Protein AF-A0A2M8NU36-F1 (afdb_monomer_lite)

Foldseek 3Di:
DDDDDDDPVVVVPVVVVVVCVVVVVVVVVVVVVVVVVVVVVLQVVLLVQLVVQLVVLVVVLAFDCVQEDLCQQQNQDLDCLLLQDWDWAAQAPVDSLLTAIFTASDADPVPGTHHHNQRLLCSVQVNDHRDPVDPVSVSSSRVLSSVVRSFVSSVVSNVSFPADDQCPPRHNVSSVCLVCCLVAPPSVQLVPGRDDDDDDDDPDAHPDPPDDDSDPVDRDSDDGDNHPVSDDRGRPDHPPDDD

pLDDT: mean 78.53, std 16.72, range [28.72, 98.0]

Radius of gyration: 28.67 Å; chains: 1; bounding box: 75×39×109 Å

Sequence (243 aa):
MYKSPPDTTLRRRGQTLAEFALTLPLLLLLIFGVIEFGRIFQAWVTIENSAREAIRYTTTGQYDKDRYDVNALLPCTGDPAERGNRYRINFDFDNPSHAVDVWFKNYDPVNGPSITGDSIFSTWYDGIQCDPGSPEHLEWRQDILRLVSIYDVARRGAAGLALERSQQNGTTQAIFNMMTALWDEPMPRSNQRSYFSVMVCSSRGFLGRDSRPYMPDFPTRFATIFEDDDLSAGFSTPYEPPY

Secondary structure (DSSP, 8-state):
---PPPP-GGGHHHHHHHHHHHHHHHHHHHHHHHHHHHHHHHHHHHHHHHHHHHHHHHHTT---TTT--HHHHS-----HHHH-EEEEEES-SS-TTSEEEEEESEEETTTEEE--HHHHHHHHTTT----TT-HHHHHHHHHHHHHHHHHHHHHHHTTTS-PPPP---S-HHHHHHHHHGGGSSS-TTTTSTT---------PPPSSSS---SBTTB--S-----SGGGS-TT---------

Structure (mmCIF, N/CA/C/O backbone):
data_AF-A0A2M8NU36-F1
#
_entry.id   AF-A0A2M8NU36-F1
#
loop_
_atom_site.group_PDB
_atom_site.id
_atom_site.type_symbol
_atom_site.label_atom_id
_atom_site.label_alt_id
_atom_site.label_comp_id
_atom_site.label_asym_id
_atom_site.label_entity_id
_atom_site.label_seq_id
_atom_site.pdbx_PDB_ins_code
_atom_site.Cartn_x
_atom_site.Cartn_y
_atom_site.Cartn_z
_atom_site.occupancy
_atom_site.B_iso_or_equiv
_atom_site.auth_seq_id
_atom_site.auth_comp_id
_atom_site.auth_asym_id
_atom_site.auth_atom_id
_atom_site.pdbx_PDB_model_num
ATOM 1 N N . MET A 1 1 ? -50.659 4.202 83.612 1.00 49.12 1 MET A N 1
ATOM 2 C CA . MET A 1 1 ? -50.410 5.223 82.571 1.00 49.12 1 MET A CA 1
ATOM 3 C C . MET A 1 1 ? -49.548 4.569 81.493 1.00 49.12 1 MET A C 1
ATOM 5 O O . MET A 1 1 ? -48.366 4.366 81.724 1.00 49.12 1 MET A O 1
ATOM 9 N N . TYR A 1 2 ? -50.154 4.092 80.401 1.00 54.88 2 TYR A N 1
ATOM 10 C CA . TYR A 1 2 ? -49.462 3.340 79.341 1.00 54.88 2 TYR A CA 1
ATOM 11 C C . TYR A 1 2 ? -48.995 4.327 78.263 1.00 54.88 2 TYR A C 1
ATOM 13 O O . TYR A 1 2 ? -49.815 5.058 77.710 1.00 54.88 2 TYR A O 1
ATOM 21 N N . LYS A 1 3 ? -47.683 4.415 78.023 1.00 58.78 3 LYS A N 1
ATOM 22 C CA . LYS A 1 3 ? -47.082 5.341 77.054 1.00 58.78 3 LYS A CA 1
ATOM 23 C C . LYS A 1 3 ? -46.929 4.595 75.725 1.00 58.78 3 LYS A C 1
ATOM 25 O O . LYS A 1 3 ? -46.119 3.677 75.644 1.00 58.78 3 LYS A O 1
ATOM 30 N N . SER A 1 4 ? -47.728 4.947 74.718 1.00 62.62 4 SER A N 1
ATOM 31 C CA . SER A 1 4 ? -47.624 4.353 73.378 1.00 62.62 4 SER A CA 1
ATOM 32 C C . SER A 1 4 ? -46.244 4.633 72.760 1.00 62.62 4 SER A C 1
ATOM 34 O O . SER A 1 4 ? -45.734 5.748 72.921 1.00 62.62 4 SER A O 1
ATOM 36 N N . PRO A 1 5 ? -45.619 3.656 72.076 1.00 67.56 5 PRO A N 1
ATOM 37 C CA . PRO A 1 5 ? -44.314 3.851 71.457 1.00 67.56 5 PRO A CA 1
ATOM 38 C C . PRO A 1 5 ? -44.413 4.792 70.242 1.00 67.56 5 PRO A C 1
ATOM 40 O O . PRO A 1 5 ? -45.444 4.811 69.565 1.00 67.56 5 PRO A O 1
ATOM 43 N N . PRO A 1 6 ? -43.363 5.586 69.961 1.00 62.78 6 PRO A N 1
ATOM 44 C CA . PRO A 1 6 ? -43.356 6.520 68.844 1.00 62.78 6 PRO A CA 1
ATOM 45 C C . PRO A 1 6 ? -43.324 5.775 67.506 1.00 62.78 6 PRO A C 1
ATOM 47 O O . PRO A 1 6 ? -42.529 4.857 67.301 1.00 62.78 6 PRO A O 1
ATOM 50 N N . ASP A 1 7 ? -44.195 6.199 66.596 1.00 63.66 7 ASP A N 1
ATOM 51 C CA . ASP A 1 7 ? -44.317 5.663 65.246 1.00 63.66 7 ASP A CA 1
ATOM 52 C C . ASP A 1 7 ? -43.091 6.069 64.398 1.00 63.66 7 ASP A C 1
ATOM 54 O O . ASP A 1 7 ? -42.804 7.250 64.199 1.00 63.66 7 ASP A O 1
ATOM 58 N N . THR A 1 8 ? -42.307 5.087 63.946 1.00 61.41 8 THR A N 1
ATOM 59 C CA . THR A 1 8 ? -40.981 5.274 63.309 1.00 61.41 8 THR A CA 1
ATOM 60 C C . THR A 1 8 ? -41.039 5.337 61.776 1.00 61.41 8 THR A C 1
ATOM 62 O O . THR A 1 8 ? -40.031 5.171 61.083 1.00 61.41 8 THR A O 1
ATOM 65 N N . THR 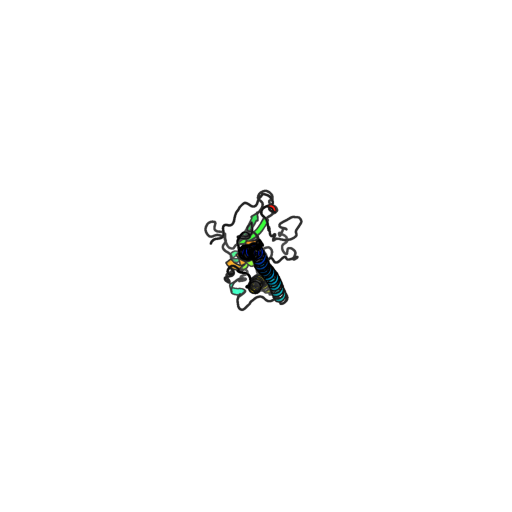A 1 9 ? -42.210 5.624 61.212 1.00 59.56 9 THR A N 1
ATOM 66 C CA . THR A 1 9 ? -42.494 5.556 59.768 1.00 59.56 9 THR A CA 1
ATOM 67 C C . THR A 1 9 ? -41.753 6.594 58.910 1.00 59.56 9 THR A C 1
ATOM 69 O O . THR A 1 9 ? -41.587 6.383 57.708 1.00 59.56 9 THR A O 1
ATOM 72 N N . LEU A 1 10 ? -41.208 7.664 59.503 1.00 58.00 10 LEU A N 1
ATOM 73 C CA . LEU A 1 10 ? -40.467 8.715 58.784 1.00 58.00 10 LEU A CA 1
ATOM 74 C C . LEU A 1 10 ? -39.082 8.279 58.262 1.00 58.00 10 LEU A C 1
ATOM 76 O O . LEU A 1 10 ? -38.604 8.837 57.277 1.00 58.00 10 LEU A O 1
ATOM 80 N N . ARG A 1 11 ? -38.438 7.260 58.853 1.00 60.00 11 ARG A N 1
ATOM 81 C CA . ARG A 1 11 ? -37.087 6.818 58.437 1.00 60.00 11 ARG A CA 1
ATOM 82 C C . ARG A 1 11 ? -37.059 6.020 57.129 1.00 60.00 11 ARG A C 1
ATOM 84 O O . ARG A 1 11 ? -36.041 6.011 56.445 1.00 60.00 11 ARG A O 1
ATOM 91 N N . ARG A 1 12 ? -38.170 5.383 56.745 1.00 62.72 12 ARG A N 1
ATOM 92 C CA . ARG A 1 12 ? -38.221 4.477 55.582 1.00 62.72 12 ARG A CA 1
ATOM 93 C C . ARG A 1 12 ? -38.119 5.186 54.226 1.00 62.72 12 ARG A C 1
ATOM 95 O O . ARG A 1 12 ? -37.619 4.591 53.282 1.00 62.72 12 ARG A O 1
ATOM 102 N N . ARG A 1 13 ? -38.564 6.444 54.111 1.00 63.38 13 ARG A N 1
ATOM 103 C CA . ARG A 1 13 ? -38.615 7.156 52.815 1.00 63.38 13 ARG A CA 1
ATOM 104 C C . ARG A 1 13 ? -37.247 7.635 52.308 1.00 63.38 13 ARG A C 1
ATOM 106 O O . ARG A 1 13 ? -37.053 7.700 51.102 1.00 63.38 13 ARG A O 1
ATOM 113 N N . GLY A 1 14 ? -36.301 7.943 53.200 1.00 73.81 14 GLY A N 1
ATOM 114 C CA . GLY A 1 14 ? -34.946 8.371 52.811 1.00 73.81 14 GLY A CA 1
ATOM 115 C C . GLY A 1 14 ? -34.021 7.215 52.415 1.00 73.81 14 GLY A C 1
ATOM 116 O O . GLY A 1 14 ? -33.113 7.397 51.610 1.00 73.81 14 GLY A O 1
ATOM 117 N N . GLN A 1 15 ? -34.282 6.016 52.941 1.00 84.00 15 GLN A N 1
ATOM 118 C CA . GLN A 1 15 ? -33.463 4.829 52.697 1.00 84.00 15 GLN A CA 1
ATOM 119 C C . GLN A 1 15 ? -33.533 4.370 51.232 1.00 84.00 15 GLN A C 1
ATOM 121 O O . GLN A 1 15 ? -32.497 4.141 50.618 1.00 84.00 15 GLN A O 1
ATOM 126 N N . THR A 1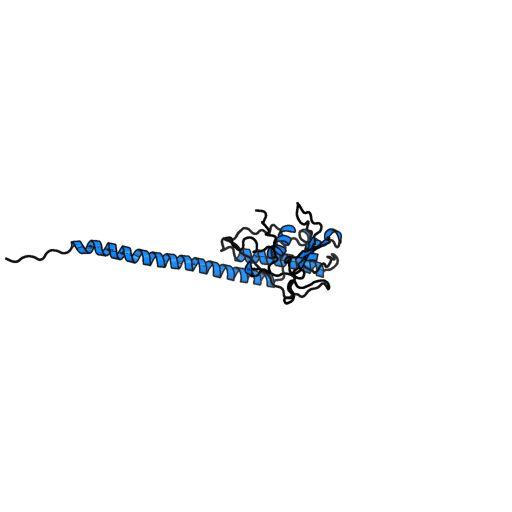 16 ? -34.731 4.322 50.639 1.00 86.50 16 THR A N 1
ATOM 127 C CA . THR A 1 16 ? -34.911 3.915 49.233 1.00 86.50 16 THR A CA 1
ATOM 128 C C . THR A 1 16 ? -34.198 4.854 48.257 1.00 86.50 16 THR A C 1
ATOM 130 O O . THR A 1 16 ? -33.629 4.403 47.267 1.00 86.50 16 THR A O 1
ATOM 133 N N . LEU A 1 17 ? -34.181 6.161 48.545 1.00 88.94 17 LEU A N 1
ATOM 134 C CA . LEU A 1 17 ? -33.471 7.143 47.723 1.00 88.94 17 LEU A CA 1
ATOM 135 C C . LEU A 1 17 ? -31.947 6.932 47.786 1.00 88.94 17 LEU A C 1
ATOM 137 O O . LEU A 1 17 ? -31.273 7.028 46.764 1.00 88.94 17 LEU A O 1
ATOM 141 N N . ALA A 1 18 ? -31.414 6.607 48.968 1.00 88.56 18 ALA A N 1
ATOM 142 C CA . ALA A 1 18 ? -29.992 6.320 49.154 1.00 88.56 18 ALA A CA 1
ATOM 143 C C . ALA A 1 18 ? -29.566 5.001 48.481 1.00 88.56 18 ALA A C 1
ATOM 145 O O . ALA A 1 18 ? -28.522 4.951 47.835 1.00 88.56 18 ALA A O 1
ATOM 146 N N . GLU A 1 19 ? -30.387 3.951 48.574 1.00 90.88 19 GLU A N 1
ATOM 147 C CA . GLU A 1 19 ? -30.146 2.670 47.893 1.00 90.88 19 GLU A CA 1
ATOM 148 C C . GLU A 1 19 ? -30.172 2.825 46.362 1.00 90.88 19 GLU A C 1
ATOM 150 O O . GLU A 1 19 ? -29.315 2.283 45.658 1.00 90.88 19 GLU A O 1
ATOM 155 N N . PHE A 1 20 ? -31.096 3.631 45.830 1.00 92.25 20 PHE A N 1
ATOM 156 C CA . PHE A 1 20 ? -31.128 3.958 44.404 1.00 92.25 20 PHE A CA 1
ATOM 157 C C . PHE A 1 20 ? -29.899 4.771 43.970 1.00 92.25 20 PHE A C 1
ATOM 159 O O . PHE A 1 20 ? -29.272 4.458 42.960 1.00 92.25 20 PHE A O 1
ATOM 166 N N . ALA A 1 21 ? -29.505 5.774 44.758 1.00 93.81 21 ALA A N 1
ATOM 167 C CA . ALA A 1 21 ? -28.339 6.603 44.462 1.00 93.81 21 ALA A CA 1
ATOM 168 C C . ALA A 1 21 ? -27.022 5.803 44.427 1.00 93.81 21 ALA A C 1
ATOM 170 O O . ALA A 1 21 ? -26.116 6.174 43.687 1.00 93.81 21 ALA A O 1
ATOM 171 N N . LEU A 1 22 ? -26.919 4.703 45.185 1.00 93.88 22 LEU A N 1
ATOM 172 C CA . LEU A 1 22 ? -25.746 3.819 45.186 1.00 93.88 22 LEU A CA 1
ATOM 173 C C . LEU A 1 22 ? -25.767 2.769 44.066 1.00 93.88 22 LEU A C 1
ATOM 175 O O . LEU A 1 22 ? -24.714 2.405 43.547 1.00 93.88 22 LEU A O 1
ATOM 179 N N . THR A 1 23 ? -26.944 2.285 43.668 1.00 96.38 23 THR A N 1
ATOM 180 C CA . THR A 1 23 ? -27.076 1.268 42.607 1.00 96.38 23 THR A CA 1
ATOM 181 C C . THR A 1 23 ? -27.007 1.864 41.202 1.00 96.38 23 THR A C 1
ATOM 183 O O . THR A 1 23 ? -26.453 1.236 40.300 1.00 96.38 23 THR A O 1
ATOM 186 N N . LEU A 1 24 ? -27.498 3.092 41.015 1.00 96.31 24 LEU A N 1
ATOM 187 C CA . LEU A 1 24 ? -27.452 3.813 39.743 1.00 96.31 24 LEU A CA 1
ATOM 188 C C . LEU A 1 24 ? -26.037 3.925 39.130 1.00 96.31 24 LEU A C 1
ATOM 190 O O . LEU A 1 24 ? -25.890 3.560 37.964 1.00 96.31 24 LEU A O 1
ATOM 194 N N . PRO A 1 25 ? -24.983 4.378 39.840 1.00 94.81 25 PRO A N 1
ATOM 195 C CA . PRO A 1 25 ? -23.643 4.474 39.261 1.00 94.81 25 PRO A CA 1
ATOM 196 C C . PRO A 1 25 ? -23.064 3.106 38.882 1.00 94.81 25 PRO A C 1
ATOM 198 O O . PRO A 1 25 ? -22.389 3.004 37.861 1.00 94.81 25 PRO A O 1
ATOM 201 N N . LEU A 1 26 ? -23.366 2.047 39.645 1.00 96.69 26 LEU A N 1
ATOM 202 C CA . LEU A 1 26 ? -22.947 0.682 39.311 1.00 96.69 26 LEU A CA 1
ATOM 203 C C . LEU A 1 26 ? -23.637 0.181 38.035 1.00 96.69 26 LEU A C 1
ATOM 205 O O . LEU A 1 26 ? -22.988 -0.402 37.168 1.00 96.69 26 LEU A O 1
ATOM 209 N N . LEU A 1 27 ? -24.938 0.450 37.899 1.00 97.56 27 LEU A N 1
ATOM 210 C CA . LEU A 1 27 ? -25.703 0.120 36.699 1.00 97.56 27 LEU A CA 1
ATOM 211 C C . LEU A 1 27 ? -25.165 0.872 35.475 1.00 97.56 27 LEU A C 1
ATOM 213 O O . LEU A 1 27 ? -24.956 0.264 34.428 1.00 97.56 27 LEU A O 1
ATOM 217 N N . LEU A 1 28 ? -24.906 2.176 35.608 1.00 97.56 28 LEU A N 1
ATOM 218 C CA . LEU A 1 28 ? -24.343 2.994 34.533 1.00 97.56 28 LEU A CA 1
ATOM 219 C C . LEU A 1 28 ? -22.951 2.509 34.125 1.00 97.56 28 LEU A C 1
ATOM 221 O O . LEU A 1 28 ? -22.682 2.401 32.933 1.00 97.56 28 LEU A O 1
ATOM 225 N N . LEU A 1 29 ? -22.091 2.161 35.087 1.00 97.56 29 LEU A N 1
ATOM 226 C CA . LEU A 1 29 ? -20.769 1.598 34.812 1.00 97.56 29 LEU A CA 1
ATOM 227 C C . LEU A 1 29 ? -20.876 0.296 34.015 1.00 97.56 29 LEU A C 1
ATOM 229 O O . LEU A 1 29 ? -20.157 0.125 33.035 1.00 97.56 29 LEU A O 1
ATOM 233 N N . LEU A 1 30 ? -21.800 -0.595 34.385 1.00 97.69 30 LEU A N 1
ATOM 234 C CA . LEU A 1 30 ? -22.016 -1.852 33.670 1.00 97.69 30 LEU A CA 1
ATOM 235 C C . LEU A 1 30 ? -22.520 -1.601 32.242 1.00 97.69 30 LEU A C 1
ATOM 237 O O . LEU A 1 30 ? -21.990 -2.180 31.298 1.00 97.69 30 LEU A O 1
ATOM 241 N N . ILE A 1 31 ? -23.484 -0.693 32.064 1.00 98.00 31 ILE A N 1
ATOM 242 C CA . ILE A 1 31 ? -24.008 -0.325 30.740 1.00 98.00 31 ILE A CA 1
ATOM 243 C C . ILE A 1 31 ? -22.904 0.280 29.863 1.00 98.00 31 ILE A C 1
ATOM 245 O O . ILE A 1 31 ? -22.711 -0.177 28.738 1.00 98.00 31 ILE A O 1
ATOM 249 N N . PHE A 1 32 ? -22.150 1.264 30.363 1.00 98.00 32 PHE A N 1
ATOM 250 C CA . PHE A 1 32 ? -21.037 1.855 29.614 1.00 98.00 32 PHE A CA 1
ATOM 251 C C . PHE A 1 32 ? -19.943 0.830 29.311 1.00 98.00 32 PHE A C 1
ATOM 253 O O . PHE A 1 32 ? -19.419 0.821 28.201 1.00 98.00 32 PHE A O 1
ATOM 260 N N . GLY A 1 33 ? -19.655 -0.078 30.246 1.00 97.94 33 GLY A N 1
ATOM 261 C CA . GLY A 1 33 ? -18.723 -1.182 30.032 1.00 97.94 33 GLY A CA 1
ATOM 262 C C . GLY A 1 33 ? -19.154 -2.094 28.883 1.00 97.94 33 GLY A C 1
ATOM 263 O O . GLY A 1 33 ? -18.345 -2.407 28.014 1.00 97.94 33 GLY A O 1
ATOM 264 N N . VAL A 1 34 ? -20.435 -2.469 28.824 1.00 98.00 34 VAL A N 1
ATOM 265 C CA . VAL A 1 34 ? -20.985 -3.275 27.721 1.00 98.00 34 VAL A CA 1
ATOM 266 C C . VAL A 1 34 ? -20.939 -2.513 26.392 1.00 98.00 34 VAL A C 1
ATOM 268 O O . VAL A 1 34 ? -20.595 -3.104 25.369 1.00 98.00 34 VAL A O 1
ATOM 271 N N . ILE A 1 35 ? -21.243 -1.211 26.392 1.00 97.44 35 ILE A N 1
ATOM 272 C CA . ILE A 1 35 ? -21.194 -0.372 25.183 1.00 97.44 35 ILE A CA 1
ATOM 273 C C . ILE A 1 35 ? -19.765 -0.284 24.637 1.00 97.44 35 ILE A C 1
ATOM 275 O O . ILE A 1 35 ? -19.547 -0.550 23.455 1.00 97.44 35 ILE A O 1
ATOM 279 N N . GLU A 1 36 ? -18.785 0.052 25.477 1.00 96.88 36 GLU A N 1
ATOM 280 C CA . GLU A 1 36 ? -17.388 0.177 25.049 1.00 96.88 36 GLU A CA 1
ATOM 281 C C . GLU A 1 36 ? -16.798 -1.176 24.633 1.00 96.88 36 GLU A C 1
ATOM 283 O O . GLU A 1 36 ? -16.132 -1.263 23.600 1.00 96.88 36 GLU A O 1
ATOM 288 N N . PHE A 1 37 ? -17.131 -2.259 25.343 1.00 97.12 37 PHE A N 1
ATOM 289 C CA . PHE A 1 37 ? -16.755 -3.609 24.921 1.00 97.12 37 PHE A CA 1
ATOM 290 C C . PHE A 1 37 ? -17.336 -3.960 23.545 1.00 97.12 37 PHE A C 1
ATOM 292 O O . PHE A 1 37 ? -16.622 -4.474 22.685 1.00 97.12 37 PHE A O 1
ATOM 299 N N . GLY A 1 38 ? -18.607 -3.628 23.300 1.00 95.38 38 GLY A N 1
ATOM 300 C CA . GLY A 1 38 ? -19.248 -3.829 22.002 1.00 95.38 38 GLY A CA 1
ATOM 301 C C . GLY A 1 38 ? -18.547 -3.075 20.869 1.00 95.38 38 GLY A C 1
ATOM 302 O O . GLY A 1 38 ? -18.378 -3.627 19.783 1.00 95.38 38 GLY A O 1
ATOM 303 N N . ARG A 1 39 ? -18.077 -1.847 21.122 1.00 91.31 39 ARG A N 1
ATOM 304 C CA . ARG A 1 39 ? -17.323 -1.046 20.141 1.00 91.31 39 ARG A CA 1
ATOM 305 C C . ARG A 1 39 ? -15.951 -1.646 19.833 1.00 91.31 39 ARG A C 1
ATOM 307 O O . ARG A 1 39 ? -15.591 -1.752 18.664 1.00 91.31 39 ARG A O 1
ATOM 314 N N . ILE A 1 40 ? -15.211 -2.082 20.854 1.00 92.69 40 ILE A N 1
ATOM 315 C CA . ILE A 1 40 ? -13.911 -2.749 20.672 1.00 92.69 40 ILE A CA 1
ATOM 316 C C . ILE A 1 40 ? -14.091 -4.058 19.893 1.00 92.69 40 ILE A C 1
ATOM 318 O O . ILE A 1 40 ? -13.367 -4.319 18.933 1.00 92.69 40 ILE A O 1
ATOM 322 N N . PHE A 1 41 ? -15.093 -4.858 20.264 1.00 94.81 41 PHE A N 1
ATOM 323 C CA . PHE A 1 41 ? -15.399 -6.114 19.588 1.00 94.81 41 PHE A CA 1
ATOM 324 C C . PHE A 1 41 ? -15.805 -5.898 18.124 1.00 94.81 41 PHE A C 1
ATOM 326 O O . PHE A 1 41 ? -15.349 -6.621 17.238 1.00 94.81 41 PHE A O 1
ATOM 333 N N . GLN A 1 42 ? -16.606 -4.867 17.842 1.00 93.38 42 GLN A N 1
ATOM 334 C CA . GLN A 1 42 ? -16.962 -4.498 16.474 1.00 93.38 42 GLN A CA 1
ATOM 335 C C . GLN A 1 42 ? -15.730 -4.114 15.646 1.00 93.38 42 GLN A C 1
ATOM 337 O O . GLN A 1 42 ? -15.619 -4.557 14.500 1.00 93.38 42 GLN A O 1
ATOM 342 N N . ALA A 1 43 ? -14.799 -3.339 16.208 1.00 90.44 43 ALA A N 1
ATOM 343 C CA . ALA A 1 43 ? -13.564 -2.981 15.519 1.00 90.44 43 ALA A CA 1
ATOM 344 C C . ALA A 1 43 ? -12.719 -4.224 15.200 1.00 90.44 43 ALA A C 1
ATOM 346 O O . ALA A 1 43 ? -12.283 -4.390 14.061 1.00 90.44 43 ALA A O 1
ATOM 347 N N . TRP A 1 44 ? -12.574 -5.137 16.166 1.00 92.12 44 TRP A N 1
ATOM 348 C CA . TRP A 1 44 ? -11.853 -6.399 15.990 1.00 92.12 44 TRP A CA 1
ATOM 349 C C . TRP A 1 44 ? -12.424 -7.246 14.846 1.00 92.12 44 TRP A C 1
ATOM 351 O O . TRP A 1 44 ? -11.708 -7.601 13.911 1.00 92.12 44 TRP A O 1
ATOM 361 N N . VAL A 1 45 ? -13.733 -7.516 14.877 1.00 93.94 45 VAL A N 1
ATOM 362 C CA . VAL A 1 45 ? -14.409 -8.314 13.840 1.00 93.94 45 VAL A CA 1
ATOM 363 C C . VAL A 1 45 ? -14.309 -7.641 12.470 1.00 93.94 45 VAL A C 1
ATOM 365 O O . VAL A 1 45 ? -14.163 -8.314 11.452 1.00 93.94 45 VAL A O 1
ATOM 368 N N . THR A 1 46 ? -14.357 -6.309 12.426 1.00 92.19 46 THR A N 1
ATOM 369 C CA . THR A 1 46 ? -14.236 -5.558 11.172 1.00 92.19 46 THR A CA 1
ATOM 370 C C . THR A 1 46 ? -12.834 -5.680 10.569 1.00 92.19 46 THR A C 1
ATOM 372 O O . THR A 1 46 ? -12.714 -5.907 9.366 1.00 92.19 46 THR A O 1
ATOM 375 N N . ILE A 1 47 ? -11.777 -5.597 11.385 1.00 91.31 47 ILE A N 1
ATOM 376 C CA . ILE A 1 47 ? -10.391 -5.809 10.934 1.00 91.31 47 ILE A CA 1
ATOM 377 C C . ILE A 1 47 ? -10.205 -7.247 10.431 1.00 91.31 47 ILE A C 1
ATOM 379 O O . ILE A 1 47 ? -9.626 -7.462 9.367 1.00 91.31 47 ILE A O 1
ATOM 383 N N . GLU A 1 48 ? -10.742 -8.235 11.148 1.00 93.19 48 GLU A N 1
ATOM 384 C CA . GLU A 1 48 ? -10.6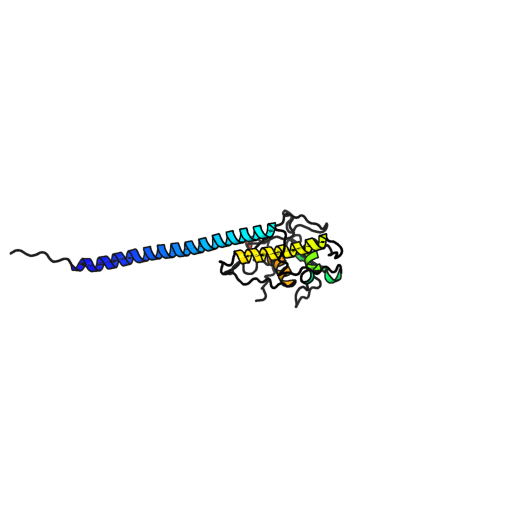45 -9.639 10.747 1.00 93.19 48 GLU A CA 1
ATOM 385 C C . GLU A 1 48 ? -11.358 -9.906 9.410 1.00 93.19 48 GLU A C 1
ATOM 387 O O . GLU A 1 48 ? -10.809 -10.559 8.519 1.00 93.19 48 GLU A O 1
ATOM 392 N N . ASN A 1 49 ? -12.559 -9.353 9.233 1.00 92.75 49 ASN A N 1
ATOM 393 C CA . ASN A 1 49 ? -13.301 -9.450 7.978 1.00 92.75 49 ASN A CA 1
ATOM 394 C C . ASN A 1 49 ? -12.574 -8.747 6.824 1.00 92.75 49 ASN A C 1
ATOM 396 O O . ASN A 1 49 ? -12.505 -9.298 5.726 1.00 92.75 49 ASN A O 1
ATOM 400 N N . SER A 1 50 ? -11.994 -7.570 7.076 1.00 92.69 50 SER A N 1
ATOM 401 C CA . SER A 1 50 ? -11.166 -6.839 6.111 1.00 92.69 50 SER A CA 1
ATOM 402 C C . SER A 1 50 ? -9.989 -7.679 5.613 1.00 92.69 50 SER A C 1
ATOM 404 O O . SER A 1 50 ? -9.818 -7.841 4.403 1.00 92.69 50 SER A O 1
ATOM 406 N N . ALA A 1 51 ? -9.231 -8.289 6.530 1.00 92.81 51 ALA A N 1
ATOM 407 C CA . ALA A 1 51 ? -8.105 -9.148 6.182 1.00 92.81 51 ALA A CA 1
ATOM 408 C C . ALA A 1 51 ? -8.544 -10.384 5.377 1.00 92.81 51 ALA A C 1
ATOM 410 O O . ALA A 1 51 ? -7.922 -10.722 4.369 1.00 92.81 51 ALA A O 1
ATOM 411 N N . ARG A 1 52 ? -9.641 -11.043 5.778 1.00 93.81 52 ARG A N 1
ATOM 412 C CA . ARG A 1 52 ? -10.189 -12.208 5.058 1.00 93.81 52 ARG A CA 1
ATOM 413 C C . ARG A 1 52 ? -10.608 -11.852 3.633 1.00 93.81 52 ARG A C 1
ATOM 415 O O . ARG A 1 52 ? -10.302 -12.604 2.709 1.00 93.81 52 ARG A O 1
ATOM 422 N N . GLU A 1 53 ? -11.277 -10.718 3.453 1.00 94.06 53 GLU A N 1
ATOM 423 C CA . GLU A 1 53 ? -11.730 -10.265 2.138 1.00 94.06 53 GLU A CA 1
ATOM 424 C C . GLU A 1 53 ? -10.548 -9.893 1.233 1.00 94.06 53 GLU A C 1
ATOM 426 O O . GLU A 1 53 ? -10.499 -10.318 0.077 1.00 94.06 53 GLU A O 1
ATOM 431 N N . ALA A 1 54 ? -9.549 -9.195 1.781 1.00 92.44 54 ALA A N 1
ATOM 432 C CA . ALA A 1 54 ? -8.312 -8.875 1.078 1.00 92.44 54 ALA A CA 1
ATOM 433 C C . ALA A 1 54 ? -7.581 -10.141 0.611 1.00 92.44 54 ALA A C 1
ATOM 435 O O . ALA A 1 54 ? -7.243 -10.256 -0.563 1.00 92.44 54 ALA A O 1
ATOM 436 N N . ILE A 1 55 ? -7.395 -11.130 1.495 1.00 93.31 55 ILE A N 1
ATOM 437 C CA . ILE A 1 55 ? -6.736 -12.401 1.154 1.00 93.31 55 ILE A CA 1
ATOM 438 C C . ILE A 1 55 ? -7.527 -13.155 0.085 1.00 93.31 55 ILE A C 1
ATOM 440 O O . ILE A 1 55 ? -6.939 -13.614 -0.896 1.00 93.31 55 ILE A O 1
ATOM 444 N N . ARG A 1 56 ? -8.856 -13.258 0.231 1.00 94.00 56 ARG A N 1
ATOM 445 C CA . ARG A 1 56 ? -9.715 -13.910 -0.766 1.00 94.00 56 ARG A CA 1
ATOM 446 C C . ARG A 1 56 ? -9.514 -13.282 -2.140 1.00 94.00 56 ARG A C 1
ATOM 448 O O . ARG A 1 56 ? -9.327 -14.002 -3.117 1.00 94.00 56 ARG A O 1
ATOM 455 N N . TYR A 1 57 ? -9.490 -11.956 -2.203 1.00 94.56 57 TYR A N 1
ATOM 456 C CA . TYR A 1 57 ? -9.239 -11.245 -3.444 1.00 94.56 57 TYR A CA 1
ATOM 457 C C . TYR A 1 57 ? -7.827 -11.503 -3.990 1.00 94.56 57 TYR A C 1
ATOM 459 O O . TYR A 1 57 ? -7.689 -11.865 -5.158 1.00 94.56 57 TYR A O 1
ATOM 467 N N . THR A 1 58 ? -6.789 -11.430 -3.151 1.00 92.38 58 THR A N 1
ATOM 468 C CA . THR A 1 58 ? -5.394 -11.708 -3.538 1.00 92.38 58 THR A CA 1
ATOM 469 C C . THR A 1 58 ? -5.233 -13.076 -4.203 1.00 92.38 58 THR A C 1
ATOM 471 O O . THR A 1 58 ? -4.528 -13.185 -5.205 1.00 92.38 58 THR A O 1
ATOM 474 N N . THR A 1 59 ? -5.915 -14.117 -3.702 1.00 93.25 59 THR A N 1
ATOM 475 C CA . THR A 1 59 ? -5.813 -15.481 -4.264 1.00 93.25 59 THR A CA 1
ATOM 476 C C . THR A 1 59 ? -6.303 -15.602 -5.705 1.00 93.25 59 THR A C 1
ATOM 478 O O . THR A 1 59 ? -5.918 -16.538 -6.400 1.00 93.25 59 THR A O 1
ATOM 481 N N . THR A 1 60 ? -7.119 -14.658 -6.181 1.00 94.25 60 THR A N 1
ATOM 482 C CA . THR A 1 60 ? -7.599 -14.662 -7.570 1.00 94.25 60 THR A CA 1
ATOM 483 C C . THR A 1 60 ? -6.506 -14.312 -8.576 1.00 94.25 60 THR A C 1
ATOM 485 O O . THR A 1 60 ? -6.655 -14.605 -9.761 1.00 94.25 60 THR A O 1
ATOM 488 N N . GLY A 1 61 ? -5.434 -13.645 -8.134 1.00 91.00 61 GLY A N 1
ATOM 489 C CA . GLY A 1 61 ? -4.415 -13.109 -9.031 1.00 91.00 61 GLY A CA 1
ATOM 490 C C . GLY A 1 61 ? -4.940 -12.016 -9.975 1.00 91.00 61 GLY A C 1
ATOM 491 O O . GLY A 1 61 ? -4.257 -11.649 -10.927 1.00 91.00 61 GLY A O 1
ATOM 492 N N . GLN A 1 62 ? -6.130 -11.463 -9.748 1.00 92.81 62 GLN A N 1
ATOM 493 C CA . GLN A 1 62 ? -6.713 -10.435 -10.614 1.00 92.81 62 GLN A CA 1
ATOM 494 C C . GLN A 1 62 ? -6.579 -9.050 -9.973 1.00 92.81 62 GLN A C 1
ATOM 496 O O . GLN A 1 62 ? -6.516 -8.911 -8.752 1.00 92.81 62 GLN A O 1
ATOM 501 N N . TYR A 1 63 ? -6.540 -8.014 -10.804 1.00 94.12 63 TYR A N 1
ATOM 502 C CA . TYR A 1 63 ? -6.702 -6.624 -10.383 1.00 94.12 63 TYR A CA 1
ATOM 503 C C . TYR A 1 63 ? -8.062 -6.102 -10.873 1.00 94.12 63 TYR A C 1
ATOM 505 O O . TYR A 1 63 ? -8.671 -6.700 -11.763 1.00 94.12 63 TYR A O 1
ATOM 513 N N . ASP A 1 64 ? -8.556 -5.017 -10.276 1.00 93.00 64 ASP A N 1
ATOM 514 C CA . ASP A 1 64 ? -9.866 -4.444 -10.597 1.00 93.00 64 ASP A CA 1
ATOM 515 C C . ASP A 1 64 ? -9.775 -3.710 -11.946 1.00 93.00 64 ASP A C 1
ATOM 517 O O . ASP A 1 64 ? -9.378 -2.547 -12.011 1.00 93.00 64 ASP A O 1
ATOM 521 N N . LYS A 1 65 ? -10.081 -4.427 -13.034 1.00 92.69 65 LYS A N 1
ATOM 522 C CA . LYS A 1 65 ? -10.004 -3.930 -14.421 1.00 92.69 65 LYS A CA 1
ATOM 523 C C . LYS A 1 65 ? -11.055 -2.871 -14.738 1.00 92.69 65 LYS A C 1
ATOM 525 O O . LYS A 1 65 ? -10.849 -2.080 -15.653 1.00 92.69 65 LYS A O 1
ATOM 530 N N . ASP A 1 66 ? -12.160 -2.860 -13.996 1.00 91.88 66 ASP A N 1
ATOM 531 C CA . ASP A 1 66 ? -13.225 -1.874 -14.174 1.00 91.88 66 ASP A CA 1
ATOM 532 C C . ASP A 1 66 ? -12.809 -0.520 -13.585 1.00 91.88 66 ASP A C 1
ATOM 534 O O . ASP A 1 66 ? -13.213 0.536 -14.072 1.00 91.88 66 ASP A O 1
ATOM 538 N N . ARG A 1 67 ? -11.980 -0.547 -12.533 1.00 88.50 67 ARG A N 1
ATOM 539 C CA . ARG A 1 67 ? -11.480 0.648 -11.846 1.00 88.50 67 ARG A CA 1
ATOM 540 C C . ARG A 1 67 ? -10.123 1.127 -12.351 1.00 88.50 67 ARG A C 1
ATOM 542 O O . ARG A 1 67 ? -9.877 2.333 -12.353 1.00 88.50 67 ARG A O 1
ATOM 549 N N . TYR A 1 68 ? -9.242 0.211 -12.736 1.00 91.81 68 TYR A N 1
ATOM 550 C CA . TYR A 1 68 ? -7.866 0.514 -13.109 1.00 91.81 68 TYR A CA 1
ATOM 551 C C . TYR A 1 68 ? -7.567 0.023 -14.523 1.00 91.81 68 TYR A C 1
ATOM 553 O O . TYR A 1 68 ? -7.602 -1.172 -14.797 1.00 91.81 68 TYR A O 1
ATOM 561 N N . ASP A 1 69 ? -7.200 0.940 -15.415 1.00 93.31 69 ASP A N 1
ATOM 562 C CA . ASP A 1 69 ? -6.675 0.591 -16.734 1.00 93.31 69 ASP A CA 1
ATOM 563 C C . ASP A 1 69 ? -5.142 0.559 -16.679 1.00 93.31 69 ASP A C 1
ATOM 565 O O . ASP A 1 69 ? -4.483 1.576 -16.448 1.00 93.31 69 ASP A O 1
ATOM 569 N N . VAL A 1 70 ? -4.567 -0.624 -16.910 1.00 94.00 70 VAL A N 1
ATOM 570 C CA . VAL A 1 70 ? -3.115 -0.833 -16.889 1.00 94.00 70 VAL A CA 1
ATOM 571 C C . VAL A 1 70 ? -2.383 0.021 -17.913 1.00 94.00 70 VAL A C 1
ATOM 573 O O . VAL A 1 70 ? -1.311 0.525 -17.605 1.00 94.00 70 VAL A O 1
ATOM 576 N N . ASN A 1 71 ? -2.946 0.244 -19.098 1.00 93.25 71 ASN A N 1
ATOM 577 C CA . ASN A 1 71 ? -2.271 1.010 -20.143 1.00 93.25 71 ASN A CA 1
ATOM 578 C C . ASN A 1 71 ? -2.401 2.517 -19.923 1.00 93.25 71 ASN A C 1
ATOM 580 O O . ASN A 1 71 ? -1.515 3.263 -20.334 1.00 93.25 71 ASN A O 1
ATOM 584 N N . ALA A 1 72 ? -3.468 2.959 -19.254 1.00 92.12 72 ALA A N 1
ATOM 585 C CA . ALA A 1 72 ? -3.634 4.359 -18.883 1.00 92.12 72 ALA A CA 1
ATOM 586 C C . ALA A 1 72 ? -2.766 4.745 -17.675 1.00 92.12 72 ALA A C 1
ATOM 588 O O . ALA A 1 72 ? -2.170 5.818 -17.660 1.00 92.12 72 ALA A O 1
ATOM 589 N N . LEU A 1 73 ? -2.695 3.879 -16.658 1.00 92.06 73 LEU A N 1
ATOM 590 C CA . LEU A 1 73 ? -2.041 4.192 -15.382 1.00 92.06 73 LEU A CA 1
ATOM 591 C C . LEU A 1 73 ? -0.571 3.803 -15.346 1.00 92.06 73 LEU A C 1
ATOM 593 O O . LEU A 1 73 ? 0.245 4.524 -14.769 1.00 92.06 73 LEU A O 1
ATOM 597 N N . LEU A 1 74 ? -0.243 2.671 -15.962 1.00 94.06 74 LEU A N 1
ATOM 598 C CA . LEU A 1 74 ? 1.104 2.134 -16.076 1.00 94.06 74 LEU A CA 1
ATOM 599 C C . LEU A 1 74 ? 1.404 1.859 -17.557 1.00 94.06 74 LEU A C 1
ATOM 601 O O . LEU A 1 74 ? 1.575 0.697 -17.945 1.00 94.06 74 LEU A O 1
ATOM 605 N N . PRO A 1 75 ? 1.439 2.896 -18.418 1.00 94.31 75 PRO A N 1
ATOM 606 C CA . PRO A 1 75 ? 1.917 2.712 -19.780 1.00 94.31 75 PRO A CA 1
ATOM 607 C C . PRO A 1 75 ? 3.317 2.092 -19.752 1.00 94.31 75 PRO A C 1
ATOM 609 O O . PRO A 1 75 ? 4.086 2.325 -18.823 1.00 94.31 75 PRO A O 1
ATOM 612 N N . CYS A 1 76 ? 3.596 1.262 -20.753 1.00 94.75 76 CYS A N 1
ATOM 613 C CA . CYS A 1 76 ? 4.901 0.664 -20.994 1.00 94.75 76 CYS A CA 1
ATOM 614 C C . CYS A 1 76 ? 5.352 1.141 -22.363 1.00 94.75 76 CYS A C 1
ATOM 616 O O . CYS A 1 76 ? 4.851 0.659 -23.379 1.00 94.75 76 CYS A O 1
ATOM 618 N N . THR A 1 77 ? 6.213 2.148 -22.391 1.00 94.50 77 THR A N 1
ATOM 619 C CA . THR A 1 77 ? 6.632 2.776 -23.648 1.00 94.50 77 THR A CA 1
ATOM 620 C C . THR 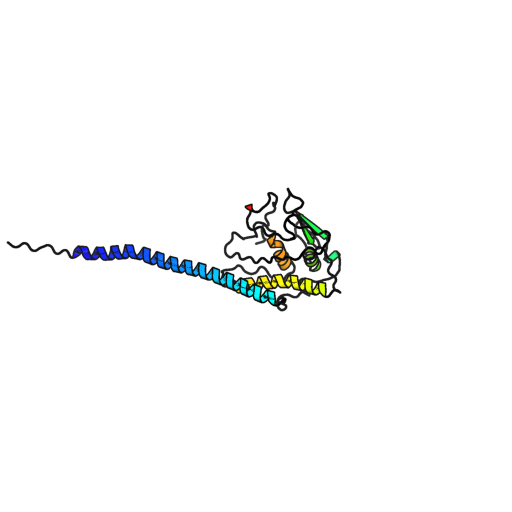A 1 77 ? 7.896 2.145 -24.214 1.00 94.50 77 THR A C 1
ATOM 622 O O . THR A 1 77 ? 8.077 2.123 -25.429 1.00 94.50 77 THR A O 1
ATOM 625 N N . GLY A 1 78 ? 8.769 1.620 -23.349 1.00 92.62 78 GLY A N 1
ATOM 626 C CA . GLY A 1 78 ? 10.102 1.179 -23.756 1.00 92.62 78 GLY A CA 1
ATOM 627 C C . GLY A 1 78 ? 11.049 2.330 -24.066 1.00 92.62 78 GLY A C 1
ATOM 628 O O . GLY A 1 78 ? 12.161 2.088 -24.529 1.00 92.62 78 GLY A O 1
ATOM 629 N N . ASP A 1 79 ? 10.663 3.571 -23.765 1.00 94.00 79 ASP A N 1
ATOM 630 C CA . ASP A 1 79 ? 11.499 4.750 -23.948 1.00 94.00 79 ASP A CA 1
ATOM 631 C C . ASP A 1 79 ? 12.317 5.031 -22.671 1.00 94.00 79 ASP A C 1
ATOM 633 O O . ASP A 1 79 ? 11.744 5.239 -21.593 1.00 94.00 79 ASP A O 1
ATOM 637 N N . PRO A 1 80 ? 13.665 5.067 -22.746 1.00 93.31 80 PRO A N 1
ATOM 638 C CA . PRO A 1 80 ? 14.488 5.412 -21.593 1.00 93.31 80 PRO A CA 1
ATOM 639 C C . PRO A 1 80 ? 14.172 6.802 -21.026 1.00 93.31 80 PRO A C 1
ATOM 641 O O . PRO A 1 80 ? 14.391 7.019 -19.833 1.00 93.31 80 PRO A O 1
ATOM 644 N N . ALA A 1 81 ? 13.663 7.723 -21.851 1.00 93.50 81 ALA A N 1
ATOM 645 C CA . ALA A 1 81 ? 13.270 9.064 -21.433 1.00 93.50 81 ALA A CA 1
ATOM 646 C C . ALA A 1 81 ? 11.991 9.064 -20.584 1.00 93.50 81 ALA A C 1
ATOM 648 O O . ALA A 1 81 ? 11.888 9.857 -19.650 1.00 93.50 81 ALA A O 1
ATOM 649 N N . GLU A 1 82 ? 11.038 8.170 -20.862 1.00 93.19 82 GLU A N 1
ATOM 650 C CA . GLU A 1 82 ? 9.829 8.022 -20.043 1.00 93.19 82 GLU A CA 1
ATOM 651 C C . GLU A 1 82 ? 10.144 7.343 -18.715 1.00 93.19 82 GLU A C 1
ATOM 653 O O . GLU A 1 82 ? 9.632 7.765 -17.680 1.00 93.19 82 GLU A O 1
ATOM 658 N N . ARG A 1 83 ? 11.045 6.354 -18.715 1.00 92.81 83 ARG A N 1
ATOM 659 C CA . ARG A 1 83 ? 11.579 5.762 -17.482 1.00 92.81 83 ARG A CA 1
ATOM 660 C C . ARG A 1 83 ? 12.278 6.805 -16.608 1.00 92.81 83 ARG A C 1
ATOM 662 O O . ARG A 1 83 ? 12.059 6.838 -15.396 1.00 92.81 83 ARG A O 1
ATOM 669 N N . GLY A 1 84 ? 13.108 7.638 -17.231 1.00 92.62 84 GLY A N 1
ATOM 670 C CA . GLY A 1 84 ? 13.843 8.709 -16.578 1.00 92.62 84 GLY A CA 1
ATOM 671 C C . GLY A 1 84 ? 15.132 8.272 -15.889 1.00 92.62 84 GLY A C 1
ATOM 672 O O . GLY A 1 84 ? 15.782 7.292 -16.272 1.00 92.62 84 GLY A O 1
ATOM 673 N N . ASN A 1 85 ? 15.517 9.044 -14.876 1.00 91.31 85 ASN A N 1
ATOM 674 C CA . ASN A 1 85 ? 16.787 8.911 -14.175 1.00 91.31 85 ASN A CA 1
ATOM 675 C C . ASN A 1 85 ? 16.630 8.153 -12.858 1.00 91.31 85 ASN A C 1
ATOM 677 O O . ASN A 1 85 ? 15.582 8.193 -12.212 1.00 91.31 85 ASN A O 1
ATOM 681 N N . ARG A 1 86 ? 17.711 7.482 -12.451 1.00 87.69 86 ARG A N 1
ATOM 682 C CA . ARG A 1 86 ? 17.806 6.840 -11.141 1.00 87.69 86 ARG A CA 1
ATOM 683 C C . ARG A 1 86 ? 18.133 7.882 -10.083 1.00 87.69 86 ARG A C 1
ATOM 685 O O . ARG A 1 86 ? 19.144 8.574 -10.194 1.00 87.69 86 ARG A O 1
ATOM 692 N N . TYR A 1 87 ? 17.340 7.895 -9.028 1.00 83.81 87 TYR A N 1
ATOM 693 C CA . TYR A 1 87 ? 17.557 8.671 -7.823 1.00 83.81 87 TYR A CA 1
ATOM 694 C C . TYR A 1 87 ? 17.753 7.706 -6.669 1.00 83.81 87 TYR A C 1
ATOM 696 O O . TYR A 1 87 ? 16.940 6.816 -6.441 1.00 83.81 87 TYR A O 1
ATOM 704 N N . ARG A 1 88 ? 18.855 7.877 -5.951 1.00 79.44 88 ARG A N 1
ATOM 705 C CA . ARG A 1 88 ? 19.099 7.132 -4.726 1.00 79.44 88 ARG A CA 1
ATOM 706 C C . ARG A 1 88 ? 18.628 7.984 -3.563 1.00 79.44 88 ARG A C 1
ATOM 708 O O . ARG A 1 88 ? 19.226 9.026 -3.299 1.00 79.44 88 ARG A O 1
ATOM 715 N N . ILE A 1 89 ? 17.569 7.543 -2.903 1.00 75.88 89 ILE A N 1
ATOM 716 C CA . ILE A 1 89 ? 17.033 8.201 -1.719 1.00 75.88 89 ILE A CA 1
ATOM 717 C C . ILE A 1 89 ? 17.703 7.545 -0.523 1.00 75.88 89 ILE A C 1
ATOM 719 O O . ILE A 1 89 ? 17.483 6.364 -0.260 1.00 75.88 89 ILE A O 1
ATOM 723 N N . ASN A 1 90 ? 18.593 8.291 0.128 1.00 72.94 90 ASN A N 1
ATOM 724 C CA . ASN A 1 90 ? 19.167 7.869 1.393 1.00 72.94 90 ASN A CA 1
ATOM 725 C C . ASN A 1 90 ? 18.271 8.381 2.507 1.00 72.94 90 ASN A C 1
ATOM 727 O O . ASN A 1 90 ? 18.017 9.585 2.575 1.00 72.94 90 ASN A O 1
ATOM 731 N N . PHE A 1 91 ? 17.815 7.463 3.340 1.00 66.50 91 PHE A N 1
ATOM 732 C CA . PHE A 1 91 ? 16.966 7.807 4.455 1.00 66.50 91 PHE A CA 1
ATOM 733 C C . PHE A 1 91 ? 17.740 7.845 5.781 1.00 66.50 91 PHE A C 1
ATOM 735 O O . PHE A 1 91 ? 17.284 8.485 6.709 1.00 66.50 91 PHE A O 1
ATOM 742 N N . ASP A 1 92 ? 18.954 7.288 5.848 1.00 67.50 92 ASP A N 1
ATOM 743 C CA . ASP A 1 92 ? 19.848 7.412 7.002 1.00 67.50 92 ASP A CA 1
ATOM 744 C C . ASP A 1 92 ? 21.127 8.168 6.604 1.00 67.50 92 ASP A C 1
ATOM 746 O O . ASP A 1 92 ? 22.011 7.641 5.917 1.00 67.50 92 ASP A O 1
ATOM 750 N N . PHE A 1 93 ? 21.251 9.432 7.020 1.00 65.25 93 PHE A N 1
ATOM 751 C CA . PHE A 1 93 ? 22.439 10.233 6.696 1.00 65.25 93 PHE A CA 1
ATOM 752 C C . PHE A 1 93 ? 23.733 9.702 7.329 1.00 65.25 93 PHE A C 1
ATOM 754 O O . PHE A 1 93 ? 24.807 9.951 6.773 1.00 65.25 93 PHE A O 1
ATOM 761 N N . ASP A 1 94 ? 23.641 8.944 8.422 1.00 68.00 94 ASP A N 1
ATOM 762 C CA . ASP A 1 94 ? 24.791 8.362 9.113 1.00 68.00 94 ASP A CA 1
ATOM 763 C C . ASP A 1 94 ? 25.187 7.002 8.517 1.00 68.00 94 ASP A C 1
ATOM 765 O O . ASP A 1 94 ? 26.359 6.611 8.576 1.00 68.00 94 ASP A O 1
ATOM 769 N N . ASN A 1 95 ? 24.250 6.305 7.862 1.00 65.88 95 ASN A N 1
ATOM 770 C CA . ASN A 1 95 ? 24.509 5.045 7.175 1.00 65.88 95 ASN A CA 1
ATOM 771 C C . ASN A 1 95 ? 24.123 5.068 5.678 1.00 65.88 95 ASN A C 1
ATOM 773 O O . ASN A 1 95 ? 23.006 4.705 5.308 1.00 65.88 95 ASN A O 1
ATOM 777 N N . PRO A 1 96 ? 25.079 5.320 4.760 1.00 66.19 96 PRO A N 1
ATOM 778 C CA . PRO A 1 96 ? 24.816 5.393 3.318 1.00 66.19 96 PRO A CA 1
ATOM 779 C C . PRO A 1 96 ? 24.396 4.060 2.673 1.00 66.19 96 PRO A C 1
ATOM 781 O O . PRO A 1 96 ? 24.175 4.009 1.458 1.00 66.19 96 PRO A O 1
ATOM 784 N N . SER A 1 97 ? 24.330 2.968 3.444 1.00 66.19 97 SER A N 1
ATOM 785 C CA . SER A 1 97 ? 23.773 1.697 2.980 1.00 66.19 97 SER A CA 1
ATOM 786 C C . SER A 1 97 ? 22.246 1.601 3.112 1.00 66.19 97 SER A C 1
ATOM 788 O O . SER A 1 97 ? 21.663 0.798 2.386 1.00 66.19 97 SER A O 1
ATOM 790 N N . HIS A 1 98 ? 21.592 2.459 3.906 1.00 69.25 98 HIS A N 1
ATOM 791 C CA . HIS A 1 98 ? 20.128 2.513 4.049 1.00 69.25 98 HIS A CA 1
ATOM 792 C C . HIS A 1 98 ? 19.492 3.418 2.985 1.00 69.25 98 HIS A C 1
ATOM 794 O O . HIS A 1 98 ? 18.912 4.470 3.262 1.00 69.25 98 HIS A O 1
ATOM 800 N N . ALA A 1 99 ? 19.630 3.015 1.725 1.00 70.38 99 ALA A N 1
ATOM 801 C CA . ALA A 1 99 ? 19.126 3.789 0.602 1.00 70.38 99 ALA A CA 1
ATOM 802 C C . ALA A 1 99 ? 18.284 2.939 -0.348 1.00 70.38 99 ALA A C 1
ATOM 804 O O . ALA A 1 99 ? 18.629 1.795 -0.651 1.00 70.38 99 ALA A O 1
ATOM 805 N N . VAL A 1 100 ? 17.216 3.537 -0.872 1.00 75.50 100 VAL A N 1
ATOM 806 C CA . VAL A 1 100 ? 16.349 2.928 -1.884 1.00 75.50 100 VAL A CA 1
ATOM 807 C C . VAL A 1 100 ? 16.554 3.635 -3.217 1.00 75.50 100 VAL A C 1
ATOM 809 O O . VAL A 1 100 ? 16.662 4.860 -3.290 1.00 75.50 100 VAL A O 1
ATOM 812 N N . ASP A 1 101 ? 16.614 2.851 -4.288 1.00 80.25 101 ASP A N 1
ATOM 813 C CA . ASP A 1 101 ? 16.698 3.377 -5.644 1.00 80.25 101 ASP A CA 1
ATOM 814 C C . ASP A 1 101 ? 15.288 3.563 -6.219 1.00 80.25 101 ASP A C 1
ATOM 816 O O . ASP A 1 101 ? 14.503 2.617 -6.317 1.00 80.25 101 ASP A O 1
ATOM 820 N N . VAL A 1 102 ? 14.989 4.789 -6.637 1.00 84.75 102 VAL A N 1
ATOM 821 C CA . VAL A 1 102 ? 13.713 5.208 -7.221 1.00 84.75 102 VAL A CA 1
ATOM 822 C C . VAL A 1 102 ? 13.963 5.805 -8.598 1.00 84.75 102 VAL A C 1
ATOM 824 O O . VAL A 1 102 ? 15.007 6.407 -8.850 1.00 84.75 102 VAL A O 1
ATOM 827 N N . TRP A 1 103 ? 13.019 5.633 -9.514 1.00 88.50 103 TRP A N 1
ATOM 828 C CA . TRP A 1 103 ? 13.101 6.180 -10.863 1.00 88.50 103 TRP A CA 1
ATOM 829 C C . TRP A 1 103 ? 12.051 7.263 -11.051 1.00 88.50 103 TRP A C 1
ATOM 831 O O . TRP A 1 103 ? 10.874 7.049 -10.768 1.00 88.50 103 TRP A O 1
ATOM 841 N N . PHE A 1 104 ? 12.481 8.413 -11.564 1.00 89.38 104 PHE A N 1
ATOM 842 C CA . PHE A 1 104 ? 11.606 9.526 -11.921 1.00 89.38 104 PHE A CA 1
ATOM 843 C C . PHE A 1 104 ? 11.931 9.992 -13.327 1.00 89.38 104 PHE A C 1
ATOM 845 O O . PHE A 1 104 ? 13.109 10.096 -13.679 1.00 89.38 104 PHE A O 1
ATOM 852 N N . LYS A 1 105 ? 10.900 10.356 -14.099 1.00 91.19 105 LYS A N 1
ATOM 853 C CA . LYS A 1 105 ? 11.080 10.999 -15.404 1.00 91.19 105 LYS A CA 1
ATOM 854 C C . LYS A 1 105 ? 11.951 12.238 -15.253 1.00 91.19 105 LYS A C 1
ATOM 856 O O . LYS A 1 105 ? 12.971 12.361 -15.916 1.00 91.19 105 LYS A O 1
ATOM 861 N N . ASN A 1 106 ? 11.549 13.117 -14.337 1.00 87.06 106 ASN A N 1
ATOM 862 C CA . ASN A 1 106 ? 12.262 14.328 -13.954 1.00 87.06 106 ASN A CA 1
ATOM 863 C C . ASN A 1 106 ? 12.018 14.617 -12.470 1.00 87.06 106 ASN A C 1
ATOM 865 O O . ASN A 1 106 ? 11.004 14.195 -11.920 1.00 87.06 106 ASN A O 1
ATOM 869 N N . TYR A 1 107 ? 12.909 15.380 -11.844 1.00 83.19 107 TYR A N 1
ATOM 870 C CA . TYR A 1 107 ? 12.735 15.873 -10.481 1.00 83.19 107 TYR A CA 1
ATOM 871 C C . TYR A 1 107 ? 12.821 17.399 -10.472 1.00 83.19 107 TYR A C 1
ATOM 873 O O . TYR A 1 107 ? 13.849 17.956 -10.862 1.00 83.19 107 TYR A O 1
ATOM 881 N N . ASP A 1 108 ? 11.744 18.059 -10.046 1.00 78.38 108 ASP A N 1
ATOM 882 C CA . ASP A 1 108 ? 11.676 19.508 -9.861 1.00 78.38 108 ASP A CA 1
ATOM 883 C C . ASP A 1 108 ? 11.651 19.822 -8.349 1.00 78.38 108 ASP A C 1
ATOM 885 O O . ASP A 1 108 ? 10.784 19.305 -7.644 1.00 78.38 108 ASP A O 1
ATOM 889 N N . PRO A 1 109 ? 12.557 20.667 -7.821 1.00 75.06 109 PRO A N 1
ATOM 890 C CA . PRO A 1 109 ? 12.566 21.038 -6.403 1.00 75.06 109 PRO A CA 1
ATOM 891 C C . PRO A 1 109 ? 11.296 21.749 -5.907 1.00 75.06 109 PRO A C 1
ATOM 893 O O . PRO A 1 109 ? 11.048 21.769 -4.707 1.00 75.06 109 PRO A O 1
ATOM 896 N N . VAL A 1 110 ? 10.526 22.376 -6.801 1.00 77.88 110 VAL A N 1
ATOM 897 C CA . VAL A 1 110 ? 9.320 23.155 -6.480 1.00 77.88 110 VAL A CA 1
ATOM 898 C C . VAL A 1 110 ? 8.058 22.322 -6.681 1.00 77.88 110 VAL A C 1
ATOM 900 O O . VAL A 1 110 ? 7.151 22.364 -5.855 1.00 77.88 110 VAL A O 1
ATOM 903 N N . ASN A 1 111 ? 7.995 21.572 -7.782 1.00 77.12 111 ASN A N 1
ATOM 904 C CA . ASN A 1 111 ? 6.798 20.820 -8.172 1.00 77.12 111 ASN A CA 1
ATOM 905 C C . ASN A 1 111 ? 6.846 19.336 -7.768 1.00 77.12 111 ASN A C 1
ATOM 907 O O . ASN A 1 111 ? 5.842 18.636 -7.889 1.00 77.12 111 ASN A O 1
ATOM 911 N N . GLY A 1 112 ? 7.995 18.855 -7.288 1.00 75.69 112 GLY A N 1
ATOM 912 C CA . GLY A 1 112 ? 8.223 17.460 -6.932 1.00 75.69 112 GLY A CA 1
ATOM 913 C C . GLY A 1 112 ? 8.623 16.575 -8.123 1.00 75.69 112 GLY A C 1
ATOM 914 O O . GLY A 1 112 ? 8.926 17.060 -9.220 1.00 75.69 112 GLY A O 1
ATOM 915 N N . PRO A 1 113 ? 8.679 15.247 -7.919 1.00 82.69 113 PRO A N 1
ATOM 916 C CA . PRO A 1 113 ? 9.019 14.301 -8.973 1.00 82.69 113 PRO A CA 1
ATOM 917 C C . PRO A 1 113 ? 7.904 14.183 -10.020 1.00 82.69 113 PRO A C 1
ATOM 919 O O . PRO A 1 113 ? 6.735 13.991 -9.698 1.00 82.69 113 PRO A O 1
ATOM 922 N N . SER A 1 114 ? 8.284 14.212 -11.296 1.00 87.88 114 SER A N 1
ATOM 923 C CA . SER A 1 114 ? 7.432 13.808 -12.413 1.00 87.88 114 SER A CA 1
ATOM 924 C C . SER A 1 114 ? 7.559 12.304 -12.626 1.00 87.88 114 SER A C 1
ATOM 926 O O . SER A 1 114 ? 8.658 11.787 -12.838 1.00 87.88 114 SER A O 1
ATOM 928 N N . ILE A 1 115 ? 6.424 11.611 -12.647 1.00 90.19 115 ILE A N 1
ATOM 929 C CA . ILE A 1 115 ? 6.365 10.146 -12.640 1.00 90.19 115 ILE A CA 1
ATOM 930 C C . ILE A 1 115 ? 5.548 9.650 -13.832 1.00 90.19 115 ILE A C 1
ATOM 932 O O . ILE A 1 115 ? 4.549 10.258 -14.211 1.00 90.19 115 ILE A O 1
ATOM 936 N N . THR A 1 116 ? 5.980 8.543 -14.427 1.00 93.00 116 THR A N 1
ATOM 937 C CA . THR A 1 116 ? 5.313 7.856 -15.542 1.00 93.00 116 THR A CA 1
ATOM 938 C C . THR A 1 116 ? 5.093 6.385 -15.200 1.00 93.00 116 THR A C 1
ATOM 940 O O . THR A 1 116 ? 5.647 5.882 -14.222 1.00 93.00 116 THR A O 1
ATOM 943 N N . GLY A 1 117 ? 4.334 5.668 -16.033 1.00 92.44 117 GLY A N 1
ATOM 944 C CA . GLY A 1 117 ? 4.210 4.212 -15.915 1.00 92.44 117 GLY A CA 1
ATOM 945 C C . GLY A 1 117 ? 5.560 3.491 -15.953 1.00 92.44 117 GLY A C 1
ATOM 946 O O . GLY A 1 117 ? 5.833 2.671 -15.077 1.00 92.44 117 GLY A O 1
ATOM 947 N N . ASP A 1 118 ? 6.432 3.858 -16.897 1.00 93.19 118 ASP A N 1
ATOM 948 C CA . ASP A 1 118 ? 7.784 3.306 -17.024 1.00 93.19 118 ASP A CA 1
ATOM 949 C C . ASP A 1 118 ? 8.645 3.604 -15.780 1.00 93.19 118 ASP A C 1
ATOM 951 O O . ASP A 1 118 ? 9.360 2.719 -15.307 1.00 93.19 118 ASP A O 1
ATOM 955 N N . SER A 1 119 ? 8.549 4.808 -15.196 1.00 91.69 119 SER A N 1
ATOM 956 C CA . SER A 1 119 ? 9.247 5.161 -13.949 1.00 91.69 119 SER A CA 1
ATOM 957 C C . SER A 1 119 ? 8.780 4.312 -12.758 1.00 91.69 119 SER A C 1
ATOM 959 O O . SER A 1 119 ? 9.608 3.795 -12.001 1.00 91.69 119 SER A O 1
ATOM 961 N N . ILE A 1 120 ? 7.464 4.121 -12.592 1.00 91.44 120 ILE A N 1
ATOM 962 C CA . ILE A 1 120 ? 6.913 3.265 -11.524 1.00 91.44 120 ILE A CA 1
ATOM 963 C C . ILE A 1 120 ? 7.367 1.820 -11.723 1.00 91.44 120 ILE A C 1
ATOM 965 O O . ILE A 1 120 ? 7.836 1.180 -10.779 1.00 91.44 120 ILE A O 1
ATOM 969 N N . PHE A 1 121 ? 7.263 1.315 -12.953 1.00 92.69 121 PHE A N 1
ATOM 970 C CA . PHE A 1 121 ? 7.678 -0.038 -13.297 1.00 92.69 121 PHE A CA 1
ATOM 971 C C . PHE A 1 121 ? 9.149 -0.270 -12.948 1.00 92.69 121 PHE A C 1
ATOM 973 O O . PHE A 1 121 ? 9.470 -1.219 -12.235 1.00 92.69 121 PHE A O 1
ATOM 980 N N . SER A 1 122 ? 10.043 0.622 -13.373 1.00 90.50 122 SER A N 1
ATOM 981 C CA . SER A 1 122 ? 11.467 0.501 -13.066 1.00 90.50 122 SER A CA 1
ATOM 982 C C . SER A 1 122 ? 11.766 0.645 -11.573 1.00 90.50 122 SER A C 1
ATOM 984 O O . SER A 1 122 ? 12.621 -0.072 -11.064 1.00 90.50 122 SER A O 1
ATOM 986 N N . THR A 1 123 ? 11.043 1.490 -10.837 1.00 86.75 123 THR A N 1
ATOM 987 C CA . THR A 1 123 ? 11.165 1.561 -9.368 1.00 86.75 123 THR A CA 1
ATOM 988 C C . THR A 1 123 ? 10.839 0.216 -8.720 1.00 86.75 123 THR A C 1
ATOM 990 O O . THR A 1 123 ? 11.590 -0.292 -7.885 1.00 86.75 123 THR A O 1
ATOM 993 N N . TRP A 1 124 ? 9.754 -0.424 -9.150 1.00 85.94 124 TRP A N 1
ATOM 994 C CA . TRP A 1 124 ? 9.322 -1.690 -8.568 1.00 85.94 124 TRP A CA 1
ATOM 995 C C . TRP A 1 124 ? 10.199 -2.875 -8.995 1.00 85.94 124 TRP A C 1
ATOM 997 O O . TRP A 1 124 ? 10.558 -3.724 -8.175 1.00 85.94 124 TRP A O 1
ATOM 1007 N N . TYR A 1 125 ? 10.638 -2.906 -10.252 1.00 87.44 125 TYR A N 1
ATOM 1008 C CA . TYR A 1 125 ? 11.368 -4.020 -10.861 1.00 87.44 125 TYR A CA 1
ATOM 1009 C C . TYR A 1 125 ? 12.861 -3.720 -11.084 1.00 87.44 125 TYR A C 1
ATOM 1011 O O . TYR A 1 125 ? 13.406 -4.025 -12.135 1.00 87.44 125 TYR A O 1
ATOM 1019 N N . ASP A 1 126 ? 13.554 -3.158 -10.089 1.00 83.50 126 ASP A N 1
ATOM 1020 C CA . ASP A 1 126 ? 15.028 -3.089 -10.050 1.00 83.50 126 ASP A CA 1
ATOM 1021 C C . ASP A 1 126 ? 15.686 -2.311 -11.205 1.00 83.50 126 ASP A C 1
ATOM 1023 O O . ASP A 1 126 ? 16.754 -2.658 -11.706 1.00 83.50 126 ASP A O 1
ATOM 1027 N N . GLY A 1 127 ? 15.040 -1.239 -11.657 1.00 86.81 127 GLY A N 1
ATOM 1028 C CA . GLY A 1 127 ? 15.520 -0.402 -12.753 1.00 86.81 127 GLY A CA 1
ATOM 1029 C C . GLY A 1 127 ? 15.375 -1.019 -14.139 1.00 86.81 127 GLY A C 1
ATOM 1030 O O . GLY A 1 127 ? 15.793 -0.389 -15.117 1.00 86.81 127 GLY A O 1
ATOM 1031 N N . ILE A 1 128 ? 14.769 -2.210 -14.237 1.00 89.44 128 ILE A N 1
ATOM 1032 C CA . ILE A 1 128 ? 14.472 -2.865 -15.509 1.00 89.44 128 ILE A CA 1
ATOM 1033 C C . ILE A 1 128 ? 13.591 -1.938 -16.335 1.00 89.44 128 ILE A C 1
ATOM 1035 O O . ILE A 1 128 ? 12.583 -1.405 -15.861 1.00 89.44 128 ILE A O 1
ATOM 1039 N N . GLN A 1 129 ? 13.993 -1.737 -17.583 1.00 91.31 129 GLN A N 1
ATOM 1040 C CA . GLN A 1 129 ? 13.224 -0.958 -18.529 1.00 91.31 129 GLN A CA 1
ATOM 1041 C C . GLN A 1 129 ? 12.035 -1.769 -19.038 1.00 91.31 129 GLN A C 1
ATOM 1043 O O . GLN A 1 129 ? 12.170 -2.944 -19.383 1.00 91.31 129 GLN A O 1
ATOM 1048 N N . CYS A 1 130 ? 10.866 -1.137 -19.090 1.00 93.81 130 CYS A N 1
ATOM 1049 C CA . CYS A 1 130 ? 9.660 -1.810 -19.537 1.00 93.81 130 CYS A CA 1
ATOM 1050 C C . CYS A 1 130 ? 9.710 -2.088 -21.047 1.00 93.81 130 CYS A C 1
ATOM 1052 O O . CYS A 1 130 ? 9.642 -1.163 -21.840 1.00 93.81 130 CYS A O 1
ATOM 1054 N N . ASP A 1 131 ? 9.820 -3.350 -21.453 1.00 95.06 131 ASP A N 1
ATOM 1055 C CA . ASP A 1 131 ? 9.612 -3.795 -22.830 1.00 95.06 131 ASP A CA 1
ATOM 1056 C C . ASP A 1 131 ? 8.113 -4.014 -23.156 1.00 95.06 131 ASP A C 1
ATOM 1058 O O . ASP A 1 131 ? 7.502 -4.937 -22.604 1.00 95.06 131 ASP A O 1
ATOM 1062 N N . PRO A 1 132 ? 7.504 -3.223 -24.064 1.00 93.94 132 PRO A N 1
ATOM 1063 C CA . PRO A 1 132 ? 6.112 -3.409 -24.480 1.00 93.94 132 PRO A CA 1
ATOM 1064 C C . PRO A 1 132 ? 5.873 -4.696 -25.282 1.00 93.94 132 PRO A C 1
ATOM 1066 O O . PRO A 1 132 ? 4.734 -5.155 -25.364 1.00 93.94 132 PRO A O 1
ATOM 1069 N N . GLY A 1 133 ? 6.917 -5.280 -25.878 1.00 94.06 133 GLY A N 1
ATOM 1070 C CA . GLY A 1 133 ? 6.837 -6.543 -26.610 1.00 94.06 133 GLY A CA 1
ATOM 1071 C C . GLY A 1 133 ? 6.832 -7.778 -25.708 1.00 94.06 133 GLY A C 1
ATOM 1072 O O . GLY A 1 133 ? 6.519 -8.870 -26.183 1.00 94.06 133 GLY A O 1
ATOM 1073 N N . SER A 1 134 ? 7.153 -7.620 -24.420 1.00 95.06 134 SER A N 1
ATOM 1074 C CA . SER A 1 134 ? 7.243 -8.719 -23.461 1.00 95.06 134 SER A CA 1
ATOM 1075 C C . SER A 1 134 ? 5.902 -8.965 -22.752 1.00 95.06 134 SER A C 1
ATOM 1077 O O . SER A 1 134 ? 5.435 -8.106 -21.994 1.00 95.06 134 SER A O 1
ATOM 1079 N N . PRO A 1 135 ? 5.284 -10.155 -22.909 1.00 94.94 135 PRO A N 1
ATOM 1080 C CA . PRO A 1 135 ? 4.087 -10.521 -22.149 1.00 94.94 135 PRO A CA 1
ATOM 1081 C C . PRO A 1 135 ? 4.339 -10.549 -20.638 1.00 94.94 135 PRO A C 1
ATOM 1083 O O . PRO A 1 135 ? 3.455 -10.223 -19.854 1.00 94.94 135 PRO A O 1
ATOM 1086 N N . GLU A 1 136 ? 5.560 -10.883 -20.218 1.00 93.62 136 GLU A N 1
ATOM 1087 C CA . GLU A 1 136 ? 5.941 -10.904 -18.805 1.00 93.62 136 GLU A CA 1
ATOM 1088 C C . GLU A 1 136 ? 5.871 -9.504 -18.182 1.00 93.62 136 GLU A C 1
ATOM 1090 O O . GLU A 1 136 ? 5.357 -9.333 -17.079 1.00 93.62 136 GLU A O 1
ATOM 1095 N N . HIS A 1 137 ? 6.302 -8.474 -18.912 1.00 94.56 137 HIS A N 1
ATOM 1096 C CA . HIS A 1 137 ? 6.250 -7.097 -18.422 1.00 94.56 137 HIS A CA 1
ATOM 1097 C C . HIS A 1 137 ? 4.821 -6.552 -18.354 1.00 94.56 137 HIS A C 1
ATOM 1099 O O . HIS A 1 137 ? 4.527 -5.670 -17.545 1.00 94.56 137 HIS A O 1
ATOM 1105 N N . LEU A 1 138 ? 3.910 -7.072 -19.179 1.00 94.50 138 LEU A N 1
ATOM 1106 C CA . LEU A 1 138 ? 2.486 -6.799 -19.021 1.00 94.50 138 LEU A CA 1
ATOM 1107 C C . LEU A 1 138 ? 1.969 -7.379 -17.698 1.00 94.50 138 LEU A C 1
ATOM 1109 O O . LEU A 1 138 ? 1.353 -6.639 -16.934 1.00 94.50 138 LEU A O 1
ATOM 1113 N N . GLU A 1 139 ? 2.255 -8.646 -17.399 1.00 93.38 139 GLU A N 1
ATOM 1114 C CA . GLU A 1 139 ? 1.845 -9.286 -16.137 1.00 93.38 139 GLU A CA 1
ATOM 1115 C C . GLU A 1 139 ? 2.426 -8.565 -14.913 1.00 93.38 139 GLU A C 1
ATOM 1117 O O . GLU A 1 139 ? 1.722 -8.287 -13.948 1.00 93.38 139 GLU A O 1
ATOM 1122 N N . TRP A 1 140 ? 3.685 -8.143 -14.980 1.00 92.50 140 TRP A N 1
ATOM 1123 C CA . TRP A 1 140 ? 4.334 -7.371 -13.921 1.00 92.50 140 TRP A CA 1
ATOM 1124 C C . TRP A 1 140 ? 3.651 -6.019 -13.657 1.00 92.50 140 TRP A C 1
ATOM 1126 O O . TRP A 1 140 ? 3.455 -5.608 -12.515 1.00 92.50 140 TRP A O 1
ATOM 1136 N N . ARG A 1 141 ? 3.211 -5.315 -14.702 1.00 94.12 141 ARG A N 1
ATOM 1137 C CA . ARG A 1 141 ? 2.417 -4.090 -14.511 1.00 94.12 141 ARG A CA 1
ATOM 1138 C C . ARG A 1 141 ? 1.053 -4.384 -13.889 1.00 94.12 141 ARG A C 1
ATOM 1140 O O . ARG A 1 141 ? 0.589 -3.617 -13.047 1.00 94.12 141 ARG A O 1
ATOM 1147 N N . GLN A 1 142 ? 0.425 -5.497 -14.263 1.00 94.31 142 GLN A N 1
ATOM 1148 C CA . GLN A 1 142 ? -0.825 -5.937 -13.642 1.00 94.31 142 GLN A CA 1
ATOM 1149 C C . GLN A 1 142 ? -0.629 -6.305 -12.163 1.00 94.31 142 GLN A C 1
ATOM 1151 O O . GLN A 1 142 ? -1.495 -5.993 -11.349 1.00 94.31 142 GLN A O 1
ATOM 1156 N N . ASP A 1 143 ? 0.510 -6.894 -11.789 1.00 91.94 143 ASP A N 1
ATOM 1157 C CA . ASP A 1 143 ? 0.851 -7.196 -10.394 1.00 91.94 143 ASP A CA 1
ATOM 1158 C C . ASP A 1 143 ? 0.918 -5.927 -9.528 1.00 91.94 143 ASP A C 1
ATOM 1160 O O . ASP A 1 143 ? 0.446 -5.938 -8.390 1.00 91.94 143 ASP A O 1
ATOM 1164 N N . ILE A 1 144 ? 1.431 -4.810 -10.061 1.00 90.38 144 ILE A N 1
ATOM 1165 C CA . ILE A 1 144 ? 1.413 -3.519 -9.350 1.00 90.38 144 ILE A CA 1
ATOM 1166 C C . ILE A 1 144 ? -0.037 -3.092 -9.071 1.00 90.38 144 ILE A C 1
ATOM 1168 O O . ILE A 1 144 ? -0.388 -2.775 -7.934 1.00 90.38 144 ILE A O 1
ATOM 1172 N N . LEU A 1 145 ? -0.914 -3.139 -10.079 1.00 92.62 145 LEU A N 1
ATOM 1173 C CA . LEU A 1 145 ? -2.332 -2.793 -9.901 1.00 92.62 145 LEU A CA 1
ATOM 1174 C C . LEU A 1 145 ? -3.089 -3.789 -9.020 1.00 92.62 145 LEU A C 1
ATOM 1176 O O . LEU A 1 145 ? -4.080 -3.424 -8.379 1.00 92.62 145 LEU A O 1
ATOM 1180 N N . ARG A 1 146 ? -2.622 -5.037 -8.942 1.00 92.00 146 ARG A N 1
ATOM 1181 C CA . ARG A 1 146 ? -3.159 -6.032 -8.014 1.00 92.00 146 ARG A CA 1
ATOM 1182 C C . ARG A 1 146 ? -2.978 -5.566 -6.574 1.00 92.00 146 ARG A C 1
ATOM 1184 O O . ARG A 1 146 ? -3.936 -5.646 -5.814 1.00 92.00 146 ARG A O 1
ATOM 1191 N N . LEU A 1 147 ? -1.817 -5.016 -6.214 1.00 88.50 147 LEU A N 1
ATOM 1192 C CA . LEU A 1 147 ? -1.579 -4.472 -4.869 1.00 88.50 147 LEU A CA 1
ATOM 1193 C C . LEU A 1 147 ? -2.533 -3.318 -4.540 1.00 88.50 147 LEU A C 1
ATOM 1195 O O . LEU A 1 147 ? -3.131 -3.307 -3.465 1.00 88.50 147 LEU A O 1
ATOM 1199 N N . VAL A 1 148 ? -2.746 -2.404 -5.491 1.00 86.69 148 VAL A N 1
ATOM 1200 C CA . VAL A 1 148 ? -3.708 -1.296 -5.342 1.00 86.69 148 VAL A CA 1
ATOM 1201 C C . VAL A 1 148 ? -5.128 -1.833 -5.131 1.00 86.69 148 VAL A C 1
ATOM 1203 O O . VAL A 1 148 ? -5.868 -1.371 -4.265 1.00 86.69 148 VAL A O 1
ATOM 1206 N N . SER A 1 149 ? -5.501 -2.864 -5.887 1.00 90.62 149 SER A N 1
ATOM 1207 C CA . SER A 1 149 ? -6.821 -3.488 -5.779 1.00 90.62 149 SER A CA 1
ATOM 1208 C C . SER A 1 149 ? -7.011 -4.195 -4.431 1.00 90.62 149 SER A C 1
ATOM 1210 O O . SER A 1 149 ? -8.066 -4.066 -3.816 1.00 90.62 149 SER A O 1
ATOM 1212 N N . ILE A 1 150 ? -5.985 -4.897 -3.935 1.00 90.19 150 ILE A N 1
ATOM 1213 C CA . ILE A 1 150 ? -5.993 -5.538 -2.609 1.00 90.19 150 ILE A CA 1
ATOM 1214 C C . ILE A 1 150 ? -6.201 -4.492 -1.512 1.00 90.19 150 ILE A C 1
ATOM 1216 O O . ILE A 1 150 ? -7.006 -4.708 -0.605 1.00 90.19 150 ILE A O 1
ATOM 1220 N N . TYR A 1 151 ? -5.522 -3.348 -1.616 1.00 86.50 151 TYR A N 1
ATOM 1221 C CA . TYR A 1 151 ? -5.682 -2.228 -0.693 1.00 86.50 151 TYR A CA 1
ATOM 1222 C C . TYR A 1 151 ? -7.131 -1.716 -0.665 1.00 86.50 151 TYR A C 1
ATOM 1224 O O . TYR A 1 151 ? -7.737 -1.593 0.402 1.00 86.50 151 TYR A O 1
ATOM 1232 N N . ASP A 1 152 ? -7.729 -1.484 -1.834 1.00 86.00 152 ASP A N 1
ATOM 1233 C CA . ASP A 1 152 ? -9.118 -1.033 -1.943 1.00 86.00 152 ASP A CA 1
ATOM 1234 C C . ASP A 1 152 ? -10.110 -2.058 -1.375 1.00 86.00 152 ASP A C 1
ATOM 1236 O O . ASP A 1 152 ? -11.058 -1.693 -0.673 1.00 86.00 152 ASP A O 1
ATOM 1240 N N . VAL A 1 153 ? -9.887 -3.347 -1.630 1.00 90.62 153 VAL A N 1
ATOM 1241 C CA . VAL A 1 153 ? -10.730 -4.429 -1.109 1.00 90.62 153 VAL A CA 1
ATOM 1242 C C . VAL A 1 153 ? -10.627 -4.534 0.412 1.00 90.62 153 VAL A C 1
ATOM 1244 O O . VAL A 1 153 ? -11.656 -4.607 1.089 1.00 90.62 153 VAL A O 1
ATOM 1247 N N . ALA A 1 154 ? -9.416 -4.454 0.968 1.00 89.50 154 ALA A N 1
ATOM 1248 C CA . ALA A 1 154 ? -9.204 -4.410 2.410 1.00 89.50 154 ALA A CA 1
ATOM 1249 C C . ALA A 1 154 ? -9.969 -3.236 3.044 1.00 89.50 154 ALA A C 1
ATOM 1251 O O . ALA A 1 154 ? -10.695 -3.416 4.025 1.00 89.50 154 ALA A O 1
ATOM 1252 N N . ARG A 1 155 ? -9.905 -2.041 2.443 1.00 85.44 155 ARG A N 1
ATOM 1253 C CA . ARG A 1 155 ? -10.646 -0.864 2.927 1.00 85.44 155 ARG A CA 1
ATOM 1254 C C . ARG A 1 155 ? -12.157 -1.040 2.858 1.00 85.44 155 ARG A C 1
ATOM 1256 O O . ARG A 1 155 ? -12.845 -0.652 3.798 1.00 85.44 155 ARG A O 1
ATOM 1263 N N . ARG A 1 156 ? -12.683 -1.643 1.787 1.00 85.94 156 ARG A N 1
ATOM 1264 C CA . ARG A 1 156 ? -14.120 -1.962 1.678 1.00 85.94 156 ARG A CA 1
ATOM 1265 C C . ARG A 1 156 ? -14.553 -2.933 2.777 1.00 85.94 156 ARG A C 1
ATOM 1267 O O . ARG A 1 156 ? -15.587 -2.712 3.400 1.00 85.94 156 ARG A O 1
ATOM 1274 N N . GLY A 1 157 ? -13.747 -3.956 3.064 1.00 86.88 157 GLY A N 1
ATOM 1275 C CA . GLY A 1 157 ? -13.996 -4.877 4.178 1.00 86.88 157 GLY A CA 1
ATOM 1276 C C . GLY A 1 157 ? -13.924 -4.201 5.554 1.00 86.88 157 GLY A C 1
ATOM 1277 O O . GLY A 1 157 ? -14.585 -4.637 6.493 1.00 86.88 157 GLY A O 1
ATOM 1278 N N . ALA A 1 158 ? -13.189 -3.093 5.655 1.00 86.06 158 ALA A N 1
ATOM 1279 C CA . ALA A 1 158 ? -13.070 -2.279 6.857 1.00 86.06 158 ALA A CA 1
ATOM 1280 C C . ALA A 1 158 ? -14.087 -1.117 6.939 1.00 86.06 158 ALA A C 1
ATOM 1282 O O . ALA A 1 158 ? -13.983 -0.290 7.840 1.00 86.06 158 ALA A O 1
ATOM 1283 N N . ALA A 1 159 ? -15.099 -1.048 6.061 1.00 78.62 159 ALA A N 1
ATOM 1284 C CA . ALA A 1 159 ? -16.066 0.062 6.002 1.00 78.62 159 ALA A CA 1
ATOM 1285 C C . ALA A 1 159 ? -16.915 0.257 7.277 1.00 78.62 159 ALA A C 1
ATOM 1287 O O . ALA A 1 159 ? -17.537 1.304 7.448 1.00 78.62 159 ALA A O 1
ATOM 1288 N N . GLY A 1 160 ? -16.952 -0.739 8.172 1.00 78.50 160 GLY A N 1
ATOM 1289 C CA . GLY A 1 160 ? -17.553 -0.608 9.504 1.00 78.50 160 GLY A CA 1
ATOM 1290 C C . GLY A 1 160 ? -16.717 0.233 10.479 1.00 78.50 160 GLY A C 1
ATOM 1291 O O . GLY A 1 160 ? -17.216 0.632 11.529 1.00 78.50 160 GLY A O 1
ATOM 1292 N N . LEU A 1 161 ? -15.454 0.505 10.152 1.00 81.50 161 LEU A N 1
ATOM 1293 C CA . LEU A 1 161 ? -14.631 1.490 10.839 1.00 81.50 161 LEU A CA 1
ATOM 1294 C C . LEU A 1 161 ? -14.926 2.867 10.238 1.00 81.50 161 LEU A C 1
ATOM 1296 O O . LEU A 1 161 ? -15.200 2.996 9.046 1.00 81.50 161 LEU A O 1
ATOM 1300 N N . ALA A 1 162 ? -14.847 3.916 11.053 1.00 76.25 162 ALA A N 1
ATOM 1301 C CA . ALA A 1 162 ? -15.025 5.293 10.601 1.00 76.25 162 ALA A CA 1
ATOM 1302 C C . ALA A 1 162 ? -13.806 5.771 9.788 1.00 76.25 162 ALA A C 1
ATOM 1304 O O . ALA A 1 162 ? -13.149 6.713 10.204 1.00 76.25 162 ALA A O 1
ATOM 1305 N N . LEU A 1 163 ? -13.461 5.095 8.689 1.00 73.50 163 LEU A N 1
ATOM 1306 C CA . LEU A 1 163 ? -12.247 5.335 7.907 1.00 73.50 163 LEU A CA 1
ATOM 1307 C C . LEU A 1 163 ? -12.291 6.659 7.146 1.00 73.50 163 LEU A C 1
ATOM 1309 O O . LEU A 1 163 ? -13.347 7.127 6.716 1.00 73.50 163 LEU A O 1
ATOM 1313 N N . GLU A 1 164 ? -11.108 7.212 6.898 1.00 70.50 164 GLU A N 1
ATOM 1314 C CA . GLU A 1 164 ? -10.936 8.282 5.920 1.00 70.50 164 GLU A CA 1
ATOM 1315 C C . GLU A 1 164 ? -11.336 7.812 4.504 1.00 70.50 164 GLU A C 1
ATOM 1317 O O . GLU A 1 164 ? -11.409 6.613 4.203 1.00 70.50 164 GLU A O 1
ATOM 1322 N N . ARG A 1 165 ? -11.590 8.753 3.591 1.00 68.56 165 ARG A N 1
ATOM 1323 C CA . ARG A 1 165 ? -11.761 8.417 2.172 1.00 68.56 165 ARG A CA 1
ATOM 1324 C C . ARG A 1 165 ? -10.476 7.797 1.618 1.00 68.56 165 ARG A C 1
ATOM 1326 O O . ARG A 1 165 ? -9.379 8.109 2.066 1.00 68.56 165 ARG A O 1
ATOM 1333 N N . SER A 1 166 ? -10.622 6.887 0.654 1.00 67.19 166 SER A N 1
ATOM 1334 C CA . SER A 1 166 ? -9.457 6.351 -0.056 1.00 67.19 166 SER A CA 1
ATOM 1335 C C . SER A 1 166 ? -8.768 7.487 -0.811 1.00 67.19 166 SER A C 1
ATOM 1337 O O . SER A 1 166 ? -9.435 8.230 -1.527 1.00 67.19 166 SER A O 1
ATOM 1339 N N . GLN A 1 167 ? -7.448 7.595 -0.663 1.00 67.75 167 GLN A N 1
ATOM 1340 C CA . GLN A 1 167 ? -6.606 8.511 -1.440 1.00 67.75 167 GLN A CA 1
ATOM 1341 C C . GLN A 1 167 ? -6.358 7.976 -2.870 1.00 67.75 167 GLN A C 1
ATOM 1343 O O . GLN A 1 167 ? -5.776 8.656 -3.715 1.00 67.75 167 GLN A O 1
ATOM 1348 N N . GLN A 1 168 ? -6.822 6.752 -3.168 1.00 72.56 168 GLN A N 1
ATOM 1349 C CA . GLN A 1 168 ? -6.737 6.148 -4.494 1.00 72.56 168 GLN A CA 1
ATOM 1350 C C . GLN A 1 168 ? -7.757 6.765 -5.451 1.00 72.56 168 GLN A C 1
ATOM 1352 O O . GLN A 1 168 ? -8.915 6.344 -5.518 1.00 72.56 168 GLN A O 1
ATOM 1357 N N . ASN A 1 169 ? -7.283 7.722 -6.248 1.00 76.12 169 ASN A N 1
ATOM 1358 C CA . ASN A 1 169 ? -8.080 8.412 -7.264 1.00 76.12 169 ASN A CA 1
ATOM 1359 C C . ASN A 1 169 ? -7.860 7.871 -8.687 1.00 76.12 169 ASN A C 1
ATOM 1361 O O . ASN A 1 169 ? -8.288 8.501 -9.648 1.00 76.12 169 ASN A O 1
ATOM 1365 N N . GLY A 1 170 ? -7.195 6.716 -8.831 1.00 78.50 170 GLY A N 1
ATOM 1366 C CA . GLY A 1 170 ? -6.944 6.107 -10.140 1.00 78.50 170 GLY A CA 1
ATOM 1367 C C . GLY A 1 170 ? -6.019 6.954 -11.009 1.00 78.50 170 GLY A C 1
ATOM 1368 O O . GLY A 1 170 ? -6.250 7.093 -12.200 1.00 78.50 170 GLY A O 1
ATOM 1369 N N . THR A 1 171 ? -4.997 7.563 -10.409 1.00 85.50 171 THR A N 1
ATOM 1370 C CA . THR A 1 171 ? -3.941 8.286 -11.123 1.00 85.50 171 THR A CA 1
ATOM 1371 C C . THR A 1 171 ? -2.607 7.589 -10.889 1.00 85.50 171 THR A C 1
ATOM 1373 O O . THR A 1 171 ? -2.386 6.987 -9.837 1.00 85.50 171 THR A O 1
ATOM 1376 N N . THR A 1 172 ? -1.688 7.706 -11.847 1.00 85.25 172 THR A N 1
ATOM 1377 C CA . THR A 1 172 ? -0.309 7.207 -11.724 1.00 85.25 172 THR A CA 1
ATOM 1378 C C . THR A 1 172 ? 0.370 7.748 -10.462 1.00 85.25 172 THR A C 1
ATOM 1380 O O . THR A 1 172 ? 1.014 6.994 -9.738 1.00 85.25 172 THR A O 1
ATOM 1383 N N . GLN A 1 173 ? 0.137 9.022 -10.124 1.00 83.25 173 GLN A N 1
ATOM 1384 C CA . GLN A 1 173 ? 0.664 9.626 -8.900 1.00 83.25 173 GLN A CA 1
ATOM 1385 C C . GLN A 1 173 ? 0.081 9.000 -7.627 1.00 83.25 173 GLN A C 1
ATOM 1387 O O . GLN A 1 173 ? 0.824 8.756 -6.686 1.00 83.25 173 GLN A O 1
ATOM 1392 N N . ALA A 1 174 ? -1.225 8.717 -7.578 1.00 79.12 174 ALA A N 1
ATOM 1393 C CA . ALA A 1 174 ? -1.836 8.095 -6.402 1.00 79.12 174 ALA A CA 1
ATOM 1394 C C . ALA A 1 174 ? -1.298 6.676 -6.161 1.00 79.12 174 ALA A C 1
ATOM 1396 O O . ALA A 1 174 ? -1.098 6.285 -5.012 1.00 79.12 174 ALA A O 1
ATOM 1397 N N . ILE A 1 175 ? -1.019 5.933 -7.238 1.00 81.19 175 ILE A N 1
ATOM 1398 C CA . ILE A 1 175 ? -0.381 4.613 -7.168 1.00 81.19 175 ILE A CA 1
ATOM 1399 C C . ILE A 1 175 ? 1.049 4.748 -6.659 1.00 81.19 175 ILE A C 1
ATOM 1401 O O . ILE A 1 175 ? 1.433 4.036 -5.737 1.00 81.19 175 ILE A O 1
ATOM 1405 N N . PHE A 1 176 ? 1.821 5.679 -7.220 1.00 81.25 176 PHE A N 1
ATOM 1406 C CA . PHE A 1 176 ? 3.181 5.916 -6.757 1.00 81.25 176 PHE A CA 1
ATOM 1407 C C . PHE A 1 176 ? 3.207 6.296 -5.275 1.00 81.25 176 PHE A C 1
ATOM 1409 O O . PHE A 1 176 ? 3.885 5.639 -4.495 1.00 81.25 176 PHE A O 1
ATOM 1416 N N . ASN A 1 177 ? 2.385 7.268 -4.872 1.00 77.31 177 ASN A N 1
ATOM 1417 C CA . ASN A 1 177 ? 2.258 7.678 -3.478 1.00 77.31 177 ASN A CA 1
ATOM 1418 C C . ASN A 1 177 ? 1.839 6.502 -2.592 1.00 77.31 177 ASN A C 1
ATOM 1420 O O . ASN A 1 177 ? 2.369 6.357 -1.509 1.00 77.31 177 ASN A O 1
ATOM 1424 N N . MET A 1 178 ? 0.936 5.621 -3.031 1.00 75.81 178 MET A N 1
ATOM 1425 C CA . MET A 1 178 ? 0.594 4.413 -2.266 1.00 75.81 178 MET A CA 1
ATOM 1426 C C . MET A 1 178 ? 1.809 3.520 -2.006 1.00 75.81 178 MET A C 1
ATOM 1428 O O . MET A 1 178 ? 1.936 2.941 -0.931 1.00 75.81 178 MET A O 1
ATOM 1432 N N . MET A 1 179 ? 2.666 3.371 -3.015 1.00 74.88 179 MET A N 1
ATOM 1433 C CA . MET A 1 179 ? 3.837 2.501 -2.965 1.00 74.88 179 MET A CA 1
ATOM 1434 C C . MET A 1 179 ? 4.957 3.107 -2.119 1.00 74.88 179 MET A C 1
ATOM 1436 O O . MET A 1 179 ? 5.689 2.360 -1.474 1.00 74.88 179 MET A O 1
ATOM 1440 N N . THR A 1 180 ? 5.087 4.435 -2.118 1.00 71.06 180 THR A N 1
ATOM 1441 C CA . THR A 1 180 ? 6.170 5.147 -1.430 1.00 71.06 180 THR A CA 1
ATOM 1442 C C . THR A 1 180 ? 5.761 5.786 -0.109 1.00 71.06 180 THR A C 1
ATOM 1444 O O . THR A 1 180 ? 6.637 6.101 0.678 1.00 71.06 180 THR A O 1
ATOM 1447 N N . ALA A 1 181 ? 4.469 5.940 0.195 1.00 61.94 181 ALA A N 1
ATOM 1448 C CA . ALA A 1 181 ? 3.999 6.517 1.464 1.00 61.94 181 ALA A CA 1
ATOM 1449 C C . ALA A 1 181 ? 4.333 5.645 2.683 1.00 61.94 181 ALA A C 1
ATOM 1451 O O . ALA A 1 181 ? 4.261 6.109 3.814 1.00 61.94 181 ALA A O 1
ATOM 1452 N N . LEU A 1 182 ? 4.710 4.380 2.465 1.00 54.94 182 LEU A N 1
ATOM 1453 C CA . LEU A 1 182 ? 5.278 3.517 3.505 1.00 54.94 182 LEU A CA 1
ATOM 1454 C C . LEU A 1 182 ? 6.685 3.962 3.947 1.00 54.94 182 LEU A C 1
ATOM 1456 O O . LEU A 1 182 ? 7.199 3.398 4.907 1.00 54.94 182 LEU A O 1
ATOM 1460 N N . TRP A 1 183 ? 7.303 4.902 3.224 1.00 53.59 183 TRP A N 1
ATOM 1461 C CA . TRP A 1 183 ? 8.642 5.443 3.482 1.00 53.59 183 TRP A CA 1
ATOM 1462 C C . TRP A 1 183 ? 8.624 6.815 4.157 1.00 53.59 183 TRP A C 1
ATOM 1464 O O . TRP A 1 183 ? 9.685 7.368 4.422 1.00 53.59 183 TRP A O 1
ATOM 1474 N N . ASP A 1 184 ? 7.441 7.380 4.394 1.00 50.22 184 ASP A N 1
ATOM 1475 C CA . ASP A 1 184 ? 7.306 8.592 5.190 1.00 50.22 184 ASP A CA 1
ATOM 1476 C C . ASP A 1 184 ? 7.185 8.204 6.665 1.00 50.22 184 ASP A C 1
ATOM 1478 O O . ASP A 1 184 ? 6.417 7.304 7.017 1.00 50.22 184 ASP A O 1
ATOM 1482 N N . GLU A 1 185 ? 7.953 8.876 7.520 1.00 46.16 185 GLU A N 1
ATOM 1483 C CA . GLU A 1 185 ? 8.118 8.513 8.927 1.00 46.16 185 GLU A CA 1
ATOM 1484 C C . GLU A 1 185 ? 7.680 9.627 9.890 1.00 46.16 185 GLU A C 1
ATOM 1486 O O . GLU A 1 185 ? 8.043 10.793 9.688 1.00 46.16 185 GLU A O 1
ATOM 1491 N N . PRO A 1 186 ? 6.921 9.275 10.948 1.00 47.50 186 PRO A N 1
ATOM 1492 C CA . PRO A 1 186 ? 6.111 8.053 11.031 1.00 47.50 186 PRO A CA 1
ATOM 1493 C C . PRO A 1 186 ? 5.120 8.027 9.860 1.00 47.50 186 PRO A C 1
ATOM 1495 O O . PRO A 1 186 ? 4.813 9.093 9.317 1.00 47.50 186 PRO A O 1
ATOM 1498 N N . MET A 1 187 ? 4.591 6.844 9.491 1.00 53.00 187 MET A N 1
ATOM 1499 C CA . MET A 1 187 ? 3.603 6.760 8.401 1.00 53.00 187 MET A CA 1
ATOM 1500 C C . MET A 1 187 ? 2.601 7.905 8.544 1.00 53.00 187 MET A C 1
ATOM 1502 O O . MET A 1 187 ? 2.007 8.020 9.628 1.00 53.00 187 MET A O 1
ATOM 1506 N N . PRO A 1 188 ? 2.423 8.761 7.519 1.00 50.84 188 PRO A N 1
ATOM 1507 C CA . PRO A 1 188 ? 1.682 9.990 7.676 1.00 50.84 188 PRO A CA 1
ATOM 1508 C C . PRO A 1 188 ? 0.341 9.676 8.313 1.00 50.84 188 PRO A C 1
ATOM 1510 O O . PRO A 1 188 ? -0.447 8.887 7.787 1.00 50.84 188 PRO A O 1
ATOM 1513 N N . ARG A 1 189 ? 0.086 10.318 9.457 1.00 57.72 189 ARG A N 1
ATOM 1514 C CA . ARG A 1 189 ? -1.182 10.231 10.188 1.00 57.72 189 ARG A CA 1
ATOM 1515 C C . ARG A 1 189 ? -1.412 8.918 10.955 1.00 57.72 189 ARG A C 1
ATOM 1517 O O . ARG A 1 189 ? -2.541 8.696 11.391 1.00 57.72 189 ARG A O 1
ATOM 1524 N N . SER A 1 190 ? -0.392 8.090 11.201 1.00 61.53 190 SER A N 1
ATOM 1525 C CA . SER A 1 190 ? -0.499 6.895 12.066 1.00 61.53 190 SER A CA 1
ATOM 1526 C C . SER A 1 190 ? -1.023 7.217 13.475 1.00 61.53 190 SER A C 1
ATOM 1528 O O . SER A 1 190 ? -1.748 6.428 14.079 1.00 61.53 190 SER A O 1
ATOM 1530 N N . ASN A 1 191 ? -0.721 8.420 13.967 1.00 66.50 191 ASN A N 1
ATOM 1531 C CA . ASN A 1 191 ? -1.188 8.963 15.242 1.00 66.50 191 ASN A CA 1
ATOM 1532 C C . ASN A 1 191 ? -2.587 9.611 15.182 1.00 66.50 191 ASN A C 1
ATOM 1534 O O . ASN A 1 191 ? -3.089 10.107 16.195 1.00 66.50 191 ASN A O 1
ATOM 1538 N N . GLN A 1 192 ? -3.229 9.639 14.012 1.00 71.25 192 GLN A N 1
ATOM 1539 C CA . GLN A 1 192 ? -4.537 10.253 13.825 1.00 71.25 192 GLN A CA 1
ATOM 1540 C C . GLN A 1 192 ? -5.664 9.222 13.917 1.00 71.25 192 GLN A C 1
ATOM 1542 O O . GLN A 1 192 ? -5.518 8.032 13.640 1.00 71.25 192 GLN A O 1
ATOM 1547 N N . ARG A 1 193 ? -6.847 9.699 14.313 1.00 73.38 193 ARG A N 1
ATOM 1548 C CA . ARG A 1 193 ? -8.062 8.874 14.342 1.00 73.38 193 ARG A CA 1
ATOM 1549 C C . ARG A 1 193 ? -8.393 8.408 12.926 1.00 73.38 193 ARG A C 1
ATOM 1551 O O . ARG A 1 193 ? -8.136 9.135 11.973 1.00 73.38 193 ARG A O 1
ATOM 1558 N N . SER A 1 194 ?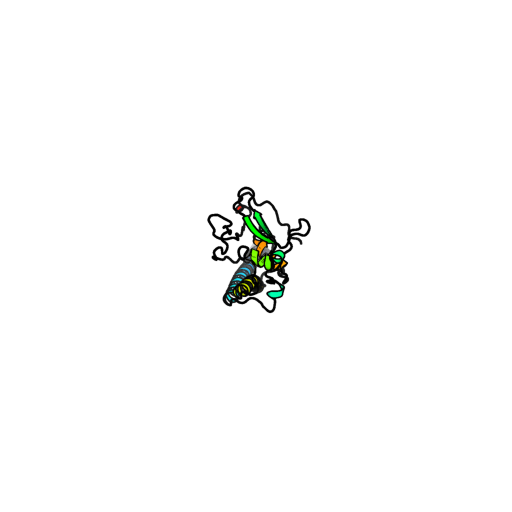 -9.027 7.239 12.817 1.00 72.94 194 SER A N 1
ATOM 1559 C CA . SER A 1 194 ? -9.509 6.688 11.538 1.00 72.94 194 SER A CA 1
ATOM 1560 C C . SER A 1 194 ? -8.420 6.218 10.571 1.00 72.94 194 SER A C 1
ATOM 1562 O O . SER A 1 194 ? -8.716 5.918 9.411 1.00 72.94 194 SER A O 1
ATOM 1564 N N . TYR A 1 195 ? -7.186 6.111 11.060 1.00 75.00 195 TYR A N 1
ATOM 1565 C CA . TYR A 1 195 ? -6.070 5.558 10.318 1.00 75.00 195 TYR A CA 1
ATOM 1566 C C . TYR A 1 195 ? -6.226 4.045 10.120 1.00 75.00 195 TYR A C 1
ATOM 1568 O O . TYR A 1 195 ? -6.562 3.305 11.046 1.00 75.00 195 TYR A O 1
ATOM 1576 N N . PHE A 1 196 ? -5.983 3.586 8.894 1.00 76.81 196 PHE A N 1
ATOM 1577 C CA . PHE A 1 196 ? -5.957 2.171 8.540 1.00 76.81 196 PHE A CA 1
ATOM 1578 C C . PHE A 1 196 ? -4.952 1.961 7.412 1.00 76.81 196 PHE A C 1
ATOM 1580 O O . PHE A 1 196 ? -5.108 2.522 6.322 1.00 76.81 196 PHE A O 1
ATOM 1587 N N . SER A 1 197 ? -3.937 1.145 7.685 1.00 76.38 197 SER A N 1
ATOM 1588 C CA . SER A 1 197 ? -2.885 0.800 6.735 1.00 76.38 197 SER A CA 1
ATOM 1589 C C . SER A 1 197 ? -2.943 -0.678 6.386 1.00 76.38 197 SER A C 1
ATOM 1591 O O . SER A 1 197 ? -3.301 -1.518 7.212 1.00 76.38 197 SER A O 1
ATOM 1593 N N . VAL A 1 198 ? -2.592 -0.983 5.142 1.00 76.56 198 VAL A N 1
ATOM 1594 C CA . VAL A 1 198 ? -2.461 -2.347 4.640 1.00 76.56 198 VAL A CA 1
ATOM 1595 C C . VAL A 1 198 ? -1.064 -2.460 4.078 1.00 76.56 198 VAL A C 1
ATOM 1597 O O . VAL A 1 198 ? -0.706 -1.751 3.139 1.00 76.56 198 VAL A O 1
ATOM 1600 N N . MET A 1 199 ? -0.291 -3.366 4.655 1.00 77.31 199 MET A N 1
ATOM 1601 C CA . MET A 1 199 ? 1.055 -3.666 4.204 1.00 77.31 199 MET A CA 1
ATOM 1602 C C . MET A 1 199 ? 1.078 -5.041 3.561 1.00 77.31 199 MET A C 1
ATOM 1604 O O . MET A 1 199 ? 0.473 -5.989 4.065 1.00 77.31 199 MET A O 1
ATOM 1608 N N . VAL A 1 200 ? 1.806 -5.148 2.454 1.00 74.50 200 VAL A N 1
ATOM 1609 C CA . VAL A 1 200 ? 2.054 -6.419 1.782 1.00 74.50 200 VAL A CA 1
ATOM 1610 C C . VAL A 1 200 ? 3.547 -6.698 1.827 1.00 74.50 200 VAL A C 1
ATOM 1612 O O . VAL A 1 200 ? 4.338 -5.993 1.207 1.00 74.50 200 VAL A O 1
ATOM 1615 N N . CYS A 1 201 ? 3.925 -7.750 2.546 1.00 73.81 201 CYS A N 1
ATOM 1616 C CA . CYS A 1 201 ? 5.299 -8.232 2.579 1.00 73.81 201 CYS A CA 1
ATOM 1617 C C . CYS A 1 201 ? 5.517 -9.250 1.457 1.00 73.81 201 CYS A C 1
ATOM 1619 O O . CYS A 1 201 ? 4.678 -10.121 1.221 1.00 73.81 201 CYS A O 1
ATOM 1621 N N . SER A 1 202 ? 6.662 -9.165 0.785 1.00 73.19 202 SER A N 1
ATOM 1622 C CA . SER A 1 202 ? 7.061 -10.108 -0.259 1.00 73.19 202 SER A CA 1
ATOM 1623 C C . SER A 1 202 ? 8.405 -10.733 0.087 1.00 73.19 202 SER A C 1
ATOM 1625 O O . SER A 1 202 ? 9.320 -10.039 0.518 1.00 73.19 202 SER A O 1
ATOM 1627 N N . SER A 1 203 ? 8.531 -12.041 -0.138 1.00 71.94 203 SER A N 1
ATOM 1628 C CA . SER A 1 203 ? 9.802 -12.772 -0.059 1.00 71.94 203 SER A CA 1
ATOM 1629 C C . SER A 1 203 ? 10.544 -12.819 -1.400 1.00 71.94 203 SER A C 1
ATOM 1631 O O . SER A 1 203 ? 11.522 -13.552 -1.546 1.00 71.94 203 SER A O 1
ATOM 1633 N N . ARG A 1 204 ? 10.072 -12.071 -2.407 1.00 73.75 204 ARG A N 1
ATOM 1634 C CA . ARG A 1 204 ? 10.716 -12.001 -3.720 1.00 73.75 204 ARG A CA 1
ATOM 1635 C C . ARG A 1 204 ? 12.123 -11.416 -3.581 1.00 73.75 204 ARG A C 1
ATOM 1637 O O . ARG A 1 204 ? 12.283 -10.312 -3.071 1.00 73.75 204 ARG A O 1
ATOM 1644 N N . GLY A 1 205 ? 13.121 -12.139 -4.088 1.00 72.38 205 GLY A N 1
ATOM 1645 C CA . GLY A 1 205 ? 14.498 -11.651 -4.164 1.00 72.38 205 GLY A CA 1
ATOM 1646 C C . GLY A 1 205 ? 14.684 -10.537 -5.200 1.00 72.38 205 GLY A C 1
ATOM 1647 O O . GLY A 1 205 ? 13.810 -10.281 -6.032 1.00 72.38 205 GLY A O 1
ATOM 1648 N N . PHE A 1 206 ? 15.846 -9.889 -5.167 1.00 74.62 206 PHE A N 1
ATOM 1649 C CA . PHE A 1 206 ? 16.205 -8.871 -6.151 1.00 74.62 206 PHE A CA 1
ATOM 1650 C C . PHE A 1 206 ? 16.372 -9.468 -7.551 1.00 74.62 206 PHE A C 1
ATOM 1652 O O . PHE A 1 206 ? 16.957 -10.538 -7.720 1.00 74.62 206 PHE A O 1
ATOM 1659 N N . LEU A 1 207 ? 15.867 -8.759 -8.556 1.00 76.94 207 LEU A N 1
ATOM 1660 C CA . LEU A 1 207 ? 16.010 -9.115 -9.969 1.00 76.94 207 LEU A CA 1
ATOM 1661 C C . LEU A 1 207 ? 17.262 -8.480 -10.580 1.00 76.94 207 LEU A C 1
ATOM 1663 O O . LEU A 1 207 ? 17.885 -9.054 -11.471 1.00 76.94 207 LEU A O 1
ATOM 1667 N N . GLY A 1 208 ? 17.614 -7.280 -10.117 1.00 69.00 208 GLY A N 1
ATOM 1668 C CA . GLY A 1 208 ? 18.776 -6.531 -10.579 1.00 69.00 208 GLY A CA 1
ATOM 1669 C C . GLY A 1 208 ? 20.053 -6.940 -9.850 1.00 69.00 208 GLY A C 1
ATOM 1670 O O . GLY A 1 208 ? 20.042 -7.220 -8.655 1.00 69.00 208 GLY A O 1
ATOM 1671 N N . ARG A 1 209 ? 21.188 -6.931 -10.563 1.00 63.47 209 ARG A N 1
ATOM 1672 C CA . ARG A 1 209 ? 22.517 -7.158 -9.957 1.00 63.47 209 ARG A CA 1
ATOM 1673 C C . ARG A 1 209 ? 22.985 -6.002 -9.076 1.00 63.47 209 ARG A C 1
ATOM 1675 O O . ARG A 1 209 ? 23.774 -6.221 -8.164 1.00 63.47 209 ARG A O 1
ATOM 1682 N N . ASP A 1 210 ? 22.515 -4.794 -9.372 1.00 64.56 210 ASP A N 1
ATOM 1683 C CA . ASP A 1 210 ? 22.883 -3.580 -8.639 1.00 64.56 210 ASP A CA 1
ATOM 1684 C C . ASP A 1 210 ? 21.971 -3.319 -7.435 1.00 64.56 210 ASP A C 1
ATOM 1686 O O . ASP A 1 210 ? 22.254 -2.439 -6.620 1.00 64.56 210 ASP A O 1
ATOM 1690 N N . SER A 1 211 ? 20.892 -4.091 -7.311 1.00 66.38 211 SER A N 1
ATOM 1691 C CA . SER A 1 211 ? 19.940 -3.994 -6.218 1.00 66.38 211 SER A CA 1
ATOM 1692 C C . SER A 1 211 ? 20.579 -4.443 -4.916 1.00 66.38 211 SER A C 1
ATOM 1694 O O . SER A 1 211 ? 21.220 -5.493 -4.837 1.00 66.38 211 SER A O 1
ATOM 1696 N N . ARG A 1 212 ? 20.396 -3.632 -3.879 1.00 66.56 212 ARG A N 1
ATOM 1697 C CA . ARG A 1 212 ? 20.887 -3.921 -2.537 1.00 66.56 212 ARG A CA 1
ATOM 1698 C C . ARG A 1 212 ? 19.721 -3.967 -1.568 1.00 66.56 212 ARG A C 1
ATOM 1700 O O . ARG A 1 212 ? 18.723 -3.277 -1.792 1.00 66.56 212 ARG A O 1
ATOM 1707 N N . PRO A 1 213 ? 19.840 -4.781 -0.515 1.00 65.62 213 PRO A N 1
ATOM 1708 C CA . PRO A 1 213 ? 18.888 -4.713 0.565 1.00 65.62 213 PRO A CA 1
ATOM 1709 C C . PRO A 1 213 ? 18.975 -3.364 1.263 1.00 65.62 213 PRO A C 1
ATOM 1711 O O . PRO A 1 213 ? 20.049 -2.769 1.345 1.00 65.62 213 PRO A O 1
ATOM 1714 N N . TYR A 1 214 ? 17.829 -2.912 1.757 1.00 66.50 214 TYR A N 1
ATOM 1715 C CA . TYR A 1 214 ? 17.735 -1.701 2.554 1.00 66.50 214 TYR A CA 1
ATOM 1716 C C . TYR A 1 214 ? 18.500 -1.838 3.879 1.00 66.50 214 TYR A C 1
ATOM 1718 O O . TYR A 1 214 ? 19.231 -0.936 4.271 1.00 66.50 214 TYR A O 1
ATOM 1726 N N . MET A 1 215 ? 18.396 -3.005 4.524 1.00 63.84 215 MET A N 1
ATOM 1727 C CA . MET A 1 215 ? 19.176 -3.375 5.706 1.00 63.84 215 MET A CA 1
ATOM 1728 C C . MET A 1 215 ? 20.031 -4.611 5.403 1.00 63.84 215 MET A C 1
ATOM 1730 O O . MET A 1 215 ? 19.531 -5.530 4.757 1.00 63.84 215 MET A O 1
ATOM 1734 N N . PRO A 1 216 ? 21.277 -4.707 5.898 1.00 61.81 216 PRO A N 1
ATOM 1735 C CA . PRO A 1 216 ? 22.177 -5.828 5.597 1.00 61.81 216 PRO A CA 1
ATOM 1736 C C . PRO A 1 216 ? 21.571 -7.213 5.868 1.00 61.81 216 PRO A C 1
ATOM 1738 O O . PRO A 1 216 ? 21.846 -8.159 5.130 1.00 61.81 216 PRO A O 1
ATOM 1741 N N . ASP A 1 217 ? 20.717 -7.306 6.890 1.00 65.19 217 ASP A N 1
ATOM 1742 C CA . ASP A 1 217 ? 20.135 -8.560 7.375 1.00 65.19 217 ASP A CA 1
ATOM 1743 C C . ASP A 1 217 ? 18.782 -8.909 6.728 1.00 65.19 217 ASP A C 1
ATOM 1745 O O . ASP A 1 217 ? 18.298 -10.034 6.874 1.00 65.19 217 ASP A O 1
ATOM 1749 N N . PHE A 1 218 ? 18.174 -7.982 5.976 1.00 61.69 218 PHE A N 1
ATOM 1750 C CA . PHE A 1 218 ? 16.859 -8.171 5.363 1.00 61.69 218 PHE A CA 1
ATOM 1751 C C . PHE A 1 218 ? 16.938 -8.008 3.843 1.00 61.69 218 PHE A C 1
ATOM 1753 O O . PHE A 1 218 ? 17.134 -6.894 3.365 1.00 61.69 218 PHE A O 1
ATOM 1760 N N . PRO A 1 219 ? 16.730 -9.075 3.044 1.00 64.88 219 PRO A N 1
ATOM 1761 C CA . PRO A 1 219 ? 16.786 -9.020 1.583 1.00 64.88 219 PRO A CA 1
ATOM 1762 C C . PRO A 1 219 ? 15.539 -8.352 0.972 1.00 64.88 219 PRO A C 1
ATOM 1764 O O . PRO A 1 219 ? 14.939 -8.876 0.036 1.00 64.88 219 PRO A O 1
ATOM 1767 N N . THR A 1 220 ? 15.128 -7.196 1.496 1.00 63.84 220 THR A N 1
ATOM 1768 C CA . THR A 1 220 ? 14.002 -6.402 1.002 1.00 63.84 220 THR A CA 1
ATOM 1769 C C . THR A 1 220 ? 14.473 -5.005 0.602 1.00 63.84 220 THR A C 1
ATOM 1771 O O . THR A 1 220 ? 15.410 -4.445 1.169 1.00 63.84 220 THR A O 1
ATOM 1774 N N . ARG A 1 221 ? 13.829 -4.444 -0.427 1.00 61.03 221 ARG A N 1
ATOM 1775 C CA . ARG A 1 221 ? 14.005 -3.041 -0.850 1.00 61.03 221 ARG A CA 1
ATOM 1776 C C . ARG A 1 221 ? 13.085 -2.080 -0.102 1.00 61.03 221 ARG A C 1
ATOM 1778 O O . ARG A 1 221 ? 13.305 -0.879 -0.126 1.00 61.03 221 ARG A O 1
ATOM 1785 N N . PHE A 1 222 ? 12.045 -2.625 0.515 1.00 60.59 222 PHE A N 1
ATOM 1786 C CA . PHE A 1 222 ? 11.025 -1.889 1.238 1.00 60.59 222 PHE A CA 1
ATOM 1787 C C . PHE A 1 222 ? 11.112 -2.338 2.694 1.00 60.59 222 PHE A C 1
ATOM 1789 O O . PHE A 1 222 ? 11.024 -3.538 2.976 1.00 60.59 222 PHE A O 1
ATOM 1796 N N . ALA A 1 223 ? 11.319 -1.383 3.590 1.00 55.06 223 ALA A N 1
ATOM 1797 C CA . ALA A 1 223 ? 11.121 -1.554 5.015 1.00 55.06 223 ALA A CA 1
ATOM 1798 C C . ALA A 1 223 ? 9.965 -0.650 5.424 1.00 55.06 223 ALA A C 1
ATOM 1800 O O . ALA A 1 223 ? 9.765 0.417 4.846 1.00 55.06 223 ALA A O 1
ATOM 1801 N N . THR A 1 224 ? 9.182 -1.113 6.384 1.00 55.38 224 THR A N 1
ATOM 1802 C CA . THR A 1 224 ? 8.224 -0.256 7.057 1.00 55.38 224 THR A CA 1
ATOM 1803 C C . THR A 1 224 ? 8.724 -0.001 8.455 1.00 55.38 224 THR A C 1
ATOM 1805 O O . THR A 1 224 ? 9.070 -0.946 9.162 1.00 55.38 224 THR A O 1
ATOM 1808 N N . ILE A 1 225 ? 8.684 1.265 8.840 1.00 52.50 225 ILE A N 1
ATOM 1809 C CA . ILE A 1 225 ? 8.981 1.715 10.187 1.00 52.50 225 ILE A CA 1
ATOM 1810 C C . ILE A 1 225 ? 7.657 2.103 10.848 1.00 52.50 225 ILE A C 1
ATOM 1812 O O . ILE A 1 225 ? 6.839 2.822 10.267 1.00 52.50 225 ILE A O 1
ATOM 1816 N N . PHE A 1 226 ? 7.404 1.538 12.029 1.00 51.31 226 PHE A N 1
ATOM 1817 C CA . PHE A 1 226 ? 6.142 1.709 12.751 1.00 51.31 226 PHE A CA 1
ATOM 1818 C C . PHE A 1 226 ? 6.216 2.806 13.815 1.00 51.31 226 PHE A C 1
ATOM 1820 O O . PHE A 1 226 ? 5.213 3.486 14.038 1.00 51.31 226 PHE A O 1
ATOM 1827 N N . GLU A 1 227 ? 7.378 2.980 14.443 1.00 50.72 227 GLU A N 1
ATOM 1828 C CA . GLU A 1 227 ? 7.611 3.921 15.539 1.00 50.72 227 GLU A CA 1
ATOM 1829 C C . GLU A 1 227 ? 8.875 4.752 15.282 1.00 50.72 227 GLU A C 1
ATOM 1831 O O . GLU A 1 227 ? 9.827 4.269 14.673 1.00 50.72 227 GLU A O 1
ATOM 1836 N N . ASP A 1 228 ? 8.902 5.991 15.780 1.00 50.50 228 ASP A N 1
ATOM 1837 C CA . ASP A 1 228 ? 10.062 6.888 15.647 1.00 50.50 228 ASP A CA 1
ATOM 1838 C C . ASP A 1 228 ? 11.315 6.330 16.355 1.00 50.50 228 ASP A C 1
ATOM 1840 O O . ASP A 1 228 ? 12.439 6.674 16.004 1.00 50.50 228 ASP A O 1
ATOM 1844 N N . ASP A 1 229 ? 11.133 5.443 17.338 1.00 53.53 229 ASP A N 1
ATOM 1845 C CA . ASP A 1 229 ? 12.220 4.779 18.067 1.00 53.53 229 ASP A CA 1
ATOM 1846 C C . ASP A 1 229 ? 12.839 3.602 17.280 1.00 53.53 229 ASP A C 1
ATOM 1848 O O . ASP A 1 229 ? 13.957 3.180 17.585 1.00 53.53 229 ASP A O 1
ATOM 1852 N N . ASP A 1 230 ? 12.147 3.093 16.249 1.00 49.62 230 ASP A N 1
ATOM 1853 C CA . ASP A 1 230 ? 12.671 2.077 15.319 1.00 49.62 230 ASP A CA 1
ATOM 1854 C C . ASP A 1 230 ? 13.581 2.701 14.238 1.00 49.62 230 ASP A C 1
ATOM 1856 O O . ASP A 1 230 ? 14.151 1.993 13.400 1.00 49.62 230 ASP A O 1
ATOM 1860 N N . LEU A 1 231 ? 13.734 4.030 14.260 1.00 49.91 231 LEU A N 1
ATOM 1861 C CA . LEU A 1 231 ? 14.621 4.782 13.384 1.00 49.91 231 LEU A CA 1
ATOM 1862 C C . LEU A 1 231 ? 16.070 4.645 13.840 1.00 49.91 231 LEU A C 1
ATOM 1864 O O . LEU A 1 231 ? 16.430 5.007 14.963 1.00 49.91 231 LEU A O 1
ATOM 1868 N N . SER A 1 232 ? 16.957 4.214 12.939 1.00 44.91 232 SER A N 1
ATOM 1869 C CA . SER A 1 232 ? 18.367 4.561 13.112 1.00 44.91 232 SER A CA 1
ATOM 1870 C C . SER A 1 232 ? 18.492 6.081 12.980 1.00 44.91 232 SER A C 1
ATOM 1872 O O . SER A 1 232 ? 17.915 6.676 12.078 1.00 44.91 232 SER A O 1
ATOM 1874 N N . ALA A 1 233 ? 19.168 6.738 13.926 1.00 39.44 233 ALA A N 1
ATOM 1875 C CA . ALA A 1 233 ? 19.307 8.194 13.943 1.00 39.44 233 ALA A CA 1
ATOM 1876 C C . ALA A 1 233 ? 19.838 8.691 12.584 1.00 39.44 233 ALA A C 1
ATOM 1878 O O . ALA A 1 233 ? 20.993 8.454 12.263 1.00 39.44 233 ALA A O 1
ATOM 1879 N N . GLY A 1 234 ? 18.990 9.316 11.762 1.00 39.31 234 GLY A N 1
ATOM 1880 C CA . GLY A 1 234 ? 19.377 9.640 10.385 1.00 39.31 234 GLY A CA 1
ATOM 1881 C C . GLY A 1 234 ? 18.241 10.002 9.428 1.00 39.31 234 GLY A C 1
ATOM 1882 O O . GLY A 1 234 ? 18.511 10.631 8.411 1.00 39.31 234 GLY A O 1
ATOM 1883 N N . PHE A 1 235 ? 16.988 9.698 9.758 1.00 42.97 235 PHE A N 1
ATOM 1884 C CA . PHE A 1 235 ? 15.815 10.025 8.940 1.00 42.97 235 PHE A CA 1
ATOM 1885 C C . PHE A 1 235 ? 15.310 11.425 9.286 1.00 42.97 235 PHE A C 1
ATOM 1887 O O . PHE A 1 235 ? 14.737 11.637 10.350 1.00 42.97 235 PHE A O 1
ATOM 1894 N N . SER A 1 236 ? 15.603 12.432 8.450 1.00 36.72 236 SER A N 1
ATOM 1895 C CA . SER A 1 236 ? 15.401 13.850 8.826 1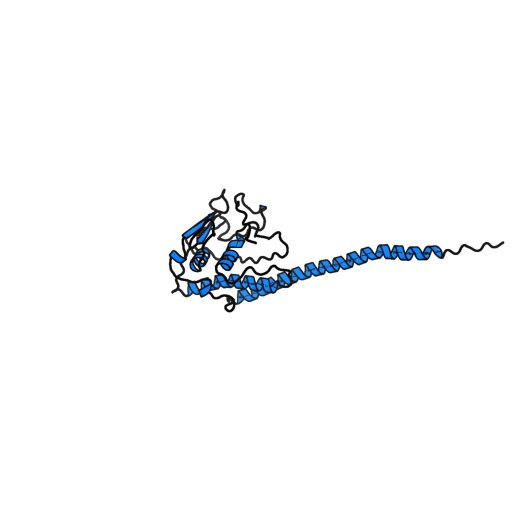.00 36.72 236 SER A CA 1
ATOM 1896 C C . SER A 1 236 ? 14.550 14.706 7.884 1.00 36.72 236 SER A C 1
ATOM 1898 O O . SER A 1 236 ? 14.624 15.933 7.947 1.00 36.72 236 SER A O 1
ATOM 1900 N N . THR A 1 237 ? 13.675 14.119 7.065 1.00 37.97 237 THR A N 1
ATOM 1901 C CA . THR A 1 237 ? 12.649 14.919 6.372 1.00 37.97 237 THR A CA 1
ATOM 1902 C C . THR A 1 237 ? 11.247 14.462 6.756 1.00 37.97 237 THR A C 1
ATOM 1904 O O . THR A 1 237 ? 10.790 13.449 6.233 1.00 37.97 237 THR A O 1
ATOM 1907 N N . PRO A 1 238 ? 10.537 15.208 7.624 1.00 35.66 238 PRO A N 1
ATOM 1908 C CA . PRO A 1 238 ? 9.110 15.014 7.812 1.00 35.66 238 PRO A CA 1
ATOM 1909 C C . PRO A 1 238 ? 8.414 15.334 6.489 1.00 35.66 238 PRO A C 1
ATOM 1911 O O . PRO A 1 238 ? 8.496 16.462 5.996 1.00 35.66 238 PRO A O 1
ATOM 1914 N N . TYR A 1 239 ? 7.735 14.355 5.902 1.00 37.75 239 TYR A N 1
ATOM 1915 C CA . TYR A 1 239 ? 6.749 14.640 4.871 1.00 37.75 239 TYR A CA 1
ATOM 1916 C C . TYR A 1 239 ? 5.529 15.259 5.551 1.00 37.75 239 TYR A C 1
ATOM 1918 O O . TYR A 1 239 ? 4.758 14.579 6.228 1.00 37.75 239 TYR A O 1
ATOM 1926 N N . GLU A 1 240 ? 5.361 16.572 5.400 1.00 30.86 240 GLU A N 1
ATOM 1927 C CA . GLU A 1 240 ? 4.063 17.202 5.614 1.00 30.86 240 GLU A CA 1
ATOM 1928 C C . GLU A 1 240 ? 3.199 16.872 4.391 1.00 30.86 240 GLU A C 1
ATOM 1930 O O . GLU A 1 240 ? 3.493 17.362 3.293 1.00 30.86 240 GLU A O 1
ATOM 1935 N N . PRO A 1 241 ? 2.161 16.024 4.524 1.00 28.72 241 PRO A N 1
ATOM 1936 C CA . PRO A 1 241 ? 1.278 15.768 3.405 1.00 28.72 241 PRO A CA 1
ATOM 1937 C C . PRO A 1 241 ? 0.656 17.095 2.952 1.00 28.72 241 PRO A C 1
ATOM 1939 O O . PRO A 1 241 ? 0.272 17.912 3.795 1.00 28.72 241 PRO A O 1
ATOM 1942 N N . PRO A 1 242 ? 0.504 17.333 1.637 1.00 30.44 242 PRO A N 1
ATOM 1943 C CA . PRO A 1 242 ? -0.445 18.339 1.207 1.00 30.44 242 PRO A CA 1
ATOM 1944 C C . PRO A 1 242 ? -1.804 17.890 1.761 1.00 30.44 242 PRO A C 1
ATOM 1946 O O . PRO A 1 242 ? -2.163 16.728 1.579 1.00 30.44 242 PRO A O 1
ATOM 1949 N N . TYR A 1 243 ? -2.520 18.802 2.423 1.00 38.66 243 TYR A N 1
ATOM 1950 C CA . TYR A 1 243 ? -3.857 18.672 3.046 1.00 38.66 243 TYR A CA 1
ATOM 1951 C C . TYR A 1 243 ? -3.894 18.373 4.556 1.00 38.66 243 TYR A C 1
ATOM 1953 O O . TYR A 1 243 ? -3.841 17.193 4.981 1.00 38.66 243 TYR A O 1
#